Protein AF-A0A840RB93-F1 (afdb_monomer_lite)

Sequence (217 aa):
MQVFLIGTNHLPDTHNLMVRQLTGVLQQLQPARLLLEIRQADLAQADAYPGRYAPEMVQLAQDYAGIAHGFDWLGEGDATRVAAILAEQQSLSAQLGGADLPPAGQAFYASYNAQLAPFLAGNDLFAMNAPTALEMAGQWISFYDWCTGPFATLARFYRQRALRINQSVVERVAEVAAQPGRLVVVIGLSHVLRVRTALQQHLPGVASHLLLDLVTP

Secondary structure (DSSP, 8-state):
-EEEEE---S-HHHHHHHHHHHHHHHHHH--SEEEESS-TTTTTTGGGSTTTS-HHHHHHHHHTTTTEEE--TT-S--HHHHHHHHHHHHHHHHHHHSTTS-HHHHHHHHHHHHHHHHHHHTT-STTS-HHHHHHHHHHHHHHHHH--GGGHHHHHHHHHHHHHHHHHHHHHHHHHHTSSSEEEEE--TTTHHHHHHHHHHH-HHHHTT--------

Foldseek 3Di:
DEEEEAAEDPPQLVRLLLLVVVVVVCVVVVDQAYEYQDAQVCLVPVVVVPPPDHPSSNVVSVVPVVHYGYDHLVHPDDPVSVVVLVVVVVVLVCCLVDPNDDPVSVVLVVVLCVLCVVCSVVSAPLVDDPVSLLVSLVSLLVSLVVQDDVRVVVSVSVVVSLVSNLVRLLVVCVVPVVDPYQYEYHYDSNNVNVNLVSCCVRPVVNSVRHPPNSPDD

pLDDT: mean 74.65, std 12.3, range [26.03, 90.06]

Structure (mmCIF, N/CA/C/O backbone):
data_AF-A0A840RB93-F1
#
_entry.id   AF-A0A840RB93-F1
#
loop_
_atom_site.group_PDB
_atom_site.id
_atom_site.type_symbol
_atom_site.label_atom_id
_atom_site.label_alt_id
_atom_site.label_comp_id
_atom_site.label_asym_id
_atom_site.label_entity_id
_atom_site.label_seq_id
_atom_site.pdbx_PDB_ins_code
_atom_site.Cartn_x
_atom_site.Cartn_y
_atom_site.Cartn_z
_atom_site.occupancy
_atom_site.B_iso_or_equiv
_atom_site.auth_seq_id
_atom_site.auth_comp_id
_atom_site.auth_asym_id
_atom_site.auth_atom_id
_atom_site.pdbx_PDB_model_num
ATOM 1 N N . MET A 1 1 ? -10.122 4.771 21.356 1.00 56.03 1 MET A N 1
ATOM 2 C CA . MET A 1 1 ? -10.591 4.432 19.999 1.00 56.03 1 MET A CA 1
ATOM 3 C C . MET A 1 1 ? -9.406 4.536 19.056 1.00 56.03 1 MET A C 1
ATOM 5 O O . MET A 1 1 ? -8.722 5.553 19.094 1.00 56.03 1 MET A O 1
ATOM 9 N N . GLN A 1 2 ? -9.093 3.481 18.310 1.00 64.06 2 GLN A N 1
ATOM 10 C CA . GLN A 1 2 ? -8.009 3.492 17.326 1.00 64.06 2 GLN A CA 1
ATOM 11 C C . GLN A 1 2 ? -8.586 3.093 15.968 1.00 64.06 2 GLN A C 1
ATOM 13 O O . GLN A 1 2 ? -9.393 2.162 15.910 1.00 64.06 2 GLN A O 1
ATOM 18 N N . VAL A 1 3 ? -8.223 3.829 14.920 1.00 61.56 3 VAL A N 1
ATOM 19 C CA . VAL A 1 3 ? -8.655 3.581 13.542 1.00 61.56 3 VAL A CA 1
ATOM 20 C C . VAL A 1 3 ? -7.440 3.143 12.743 1.00 61.56 3 VAL A C 1
ATOM 22 O O . VAL A 1 3 ? -6.425 3.839 12.737 1.00 61.56 3 VAL A O 1
ATOM 25 N N . PHE A 1 4 ? -7.543 2.001 12.072 1.00 66.62 4 PHE A N 1
ATOM 26 C CA . PHE A 1 4 ? -6.480 1.486 11.211 1.00 66.62 4 PHE A CA 1
ATOM 27 C C . PHE A 1 4 ? -6.918 1.562 9.761 1.00 66.62 4 PHE A C 1
ATOM 29 O O . PHE A 1 4 ? -8.022 1.138 9.439 1.00 66.62 4 PHE A O 1
ATOM 36 N N . LEU A 1 5 ? -6.055 2.082 8.894 1.00 61.12 5 LEU A N 1
ATOM 37 C CA . LEU A 1 5 ? -6.206 1.989 7.448 1.00 61.12 5 LEU A CA 1
ATOM 38 C C . LEU A 1 5 ? -5.120 1.074 6.912 1.00 61.12 5 LEU A C 1
ATOM 40 O O . LEU A 1 5 ? -3.944 1.355 7.111 1.00 61.12 5 LEU A O 1
ATOM 44 N N . ILE A 1 6 ? -5.508 -0.001 6.238 1.00 64.94 6 ILE A N 1
ATOM 45 C CA . ILE A 1 6 ? -4.593 -0.974 5.650 1.00 64.94 6 ILE A CA 1
ATOM 46 C C . ILE A 1 6 ? -4.790 -0.949 4.136 1.00 64.94 6 ILE A C 1
ATOM 48 O O . ILE A 1 6 ? -5.792 -1.442 3.620 1.00 64.94 6 ILE A O 1
ATOM 52 N N . GLY A 1 7 ? -3.828 -0.343 3.443 1.00 61.38 7 GLY A N 1
ATOM 53 C CA . GLY A 1 7 ? -3.637 -0.460 2.001 1.00 61.38 7 GLY A CA 1
ATOM 54 C C . GLY A 1 7 ? -2.509 -1.444 1.718 1.00 61.38 7 GLY A C 1
ATOM 55 O O . GLY A 1 7 ? -1.461 -1.393 2.363 1.00 61.38 7 GLY A O 1
ATOM 56 N N . THR A 1 8 ? -2.680 -2.354 0.774 1.00 55.38 8 THR A N 1
ATOM 57 C CA . THR A 1 8 ? -1.693 -3.403 0.512 1.00 55.38 8 THR A CA 1
ATOM 58 C C . THR A 1 8 ? -1.228 -3.379 -0.939 1.00 55.38 8 THR A C 1
ATOM 60 O O . THR A 1 8 ? -1.907 -2.940 -1.859 1.00 55.38 8 THR A O 1
ATOM 63 N N . ASN A 1 9 ? 0.024 -3.784 -1.151 1.00 48.06 9 ASN A N 1
ATOM 64 C CA . ASN A 1 9 ? 0.635 -3.841 -2.475 1.00 48.06 9 ASN A CA 1
ATOM 65 C C . ASN A 1 9 ? 0.716 -5.303 -2.935 1.00 48.06 9 ASN A C 1
ATOM 67 O O . ASN A 1 9 ? 0.980 -6.191 -2.129 1.00 48.06 9 ASN A O 1
ATOM 71 N N . HIS A 1 10 ? 0.525 -5.557 -4.227 1.00 46.56 10 HIS A N 1
ATOM 72 C CA . HIS A 1 10 ? 0.445 -6.891 -4.847 1.00 46.56 10 HIS A CA 1
ATOM 73 C C . HIS A 1 10 ? 1.792 -7.645 -4.974 1.00 46.56 10 HIS A C 1
ATOM 75 O O . HIS A 1 10 ? 2.004 -8.347 -5.958 1.00 46.56 10 HIS A O 1
ATOM 81 N N . LEU A 1 11 ? 2.724 -7.515 -4.025 1.00 42.19 11 LEU A N 1
ATOM 82 C CA . LEU A 1 11 ? 3.934 -8.349 -4.002 1.00 42.19 11 LEU A CA 1
ATOM 83 C C . LEU A 1 11 ? 3.676 -9.584 -3.118 1.00 42.19 11 LEU A C 1
ATOM 85 O O . LEU A 1 11 ? 3.691 -9.421 -1.895 1.00 42.19 11 LEU A O 1
ATOM 89 N N . PRO A 1 12 ? 3.436 -10.785 -3.690 1.00 47.22 12 PRO A N 1
ATOM 90 C CA . PRO A 1 12 ? 2.838 -11.924 -2.980 1.00 47.22 12 PRO A CA 1
ATOM 91 C C . PRO A 1 12 ? 3.559 -12.298 -1.678 1.00 47.22 12 PRO A C 1
ATOM 93 O O . PRO A 1 12 ? 2.923 -12.454 -0.640 1.00 47.22 12 PRO A O 1
ATOM 96 N N . ASP A 1 13 ? 4.893 -12.337 -1.697 1.00 47.69 13 ASP A N 1
ATOM 97 C CA . ASP A 1 13 ? 5.672 -12.824 -0.552 1.00 47.69 13 ASP A CA 1
ATOM 98 C C . ASP A 1 13 ? 5.757 -11.801 0.591 1.00 47.69 13 ASP A C 1
ATOM 100 O O . ASP A 1 13 ? 5.635 -12.145 1.767 1.00 47.69 13 ASP A O 1
ATOM 104 N N . THR A 1 14 ? 5.896 -10.513 0.261 1.00 57.78 14 THR A N 1
ATOM 105 C CA . THR A 1 14 ? 5.902 -9.434 1.267 1.00 57.78 14 THR A CA 1
ATOM 106 C C . THR A 1 14 ? 4.509 -9.158 1.829 1.00 57.78 14 THR A C 1
ATOM 108 O O . THR A 1 14 ? 4.372 -8.740 2.976 1.00 57.78 14 THR A O 1
ATOM 111 N N . HIS A 1 15 ? 3.469 -9.415 1.032 1.00 61.59 15 HIS A N 1
ATOM 112 C CA . HIS A 1 15 ? 2.082 -9.162 1.394 1.00 61.59 15 HIS A CA 1
ATOM 113 C C . HIS A 1 15 ? 1.625 -10.105 2.503 1.00 61.59 15 HIS A C 1
ATOM 115 O O . HIS A 1 15 ? 1.119 -9.654 3.530 1.00 61.59 15 HIS A O 1
ATOM 121 N N . ASN A 1 16 ? 1.876 -11.402 2.335 1.00 64.31 16 ASN A N 1
ATOM 122 C CA . ASN A 1 16 ? 1.467 -12.418 3.300 1.00 64.31 16 ASN A CA 1
ATOM 123 C C . ASN A 1 16 ? 2.191 -12.228 4.635 1.00 64.31 16 ASN A C 1
ATOM 125 O O . ASN A 1 16 ? 1.600 -12.365 5.705 1.00 64.31 16 ASN A O 1
ATOM 129 N N . LEU A 1 17 ? 3.473 -11.855 4.578 1.00 65.19 17 LEU A N 1
ATOM 130 C CA . LEU A 1 17 ? 4.249 -11.555 5.772 1.00 65.19 17 LEU A CA 1
ATOM 131 C C . LEU A 1 17 ? 3.701 -10.326 6.510 1.00 65.19 17 LEU A C 1
ATOM 133 O O . LEU A 1 17 ? 3.418 -10.411 7.703 1.00 65.19 17 LEU A O 1
ATOM 137 N N . MET A 1 18 ? 3.471 -9.224 5.793 1.00 70.62 18 MET A N 1
ATOM 138 C CA . MET A 1 18 ? 2.937 -7.989 6.364 1.00 70.62 18 MET A CA 1
ATOM 139 C C . MET A 1 18 ? 1.560 -8.204 7.009 1.00 70.62 18 MET A C 1
ATOM 141 O O . MET A 1 18 ? 1.351 -7.784 8.144 1.00 70.62 18 MET A O 1
ATOM 145 N N . VAL A 1 19 ? 0.624 -8.882 6.334 1.00 69.88 19 VAL A N 1
ATOM 146 C CA . VAL A 1 19 ? -0.732 -9.093 6.875 1.00 69.88 19 VAL A CA 1
ATOM 147 C C . VAL A 1 19 ? -0.721 -9.998 8.115 1.00 69.88 19 VAL A C 1
ATOM 149 O O . VAL A 1 19 ? -1.426 -9.714 9.088 1.00 69.88 19 VAL A O 1
ATOM 152 N N . ARG A 1 20 ? 0.133 -11.031 8.154 1.00 71.94 20 ARG A N 1
ATOM 153 C CA . ARG A 1 20 ? 0.312 -11.857 9.364 1.00 71.94 20 ARG A CA 1
ATOM 154 C C . ARG A 1 20 ? 0.824 -11.044 10.549 1.00 71.94 20 ARG A C 1
ATOM 156 O O . ARG A 1 20 ? 0.272 -11.151 11.642 1.00 71.94 20 ARG A O 1
ATOM 163 N N . GLN A 1 21 ? 1.842 -10.210 10.341 1.00 75.69 21 GLN A N 1
ATOM 164 C CA . GLN A 1 21 ? 2.379 -9.370 11.413 1.00 75.69 21 GLN A CA 1
ATOM 165 C C . GLN A 1 21 ? 1.356 -8.322 11.879 1.00 75.69 21 GLN A C 1
ATOM 167 O O . GLN A 1 21 ? 1.193 -8.106 13.080 1.00 75.69 21 GLN A O 1
ATOM 172 N N . LEU A 1 22 ? 0.593 -7.735 10.951 1.00 76.31 22 LEU A N 1
ATOM 173 C CA . LEU A 1 22 ? -0.496 -6.811 11.276 1.00 76.31 22 LEU A CA 1
ATOM 174 C C . LEU A 1 22 ? -1.589 -7.457 12.117 1.00 76.31 22 LEU A C 1
ATOM 176 O O . LEU A 1 22 ? -2.109 -6.808 13.017 1.00 76.31 22 LEU A O 1
ATOM 180 N N . THR A 1 23 ? -1.915 -8.723 11.870 1.00 77.31 23 THR A N 1
ATOM 181 C CA . THR A 1 23 ? -2.931 -9.436 12.656 1.00 77.31 23 THR A CA 1
ATOM 182 C C . THR A 1 23 ? -2.564 -9.454 14.143 1.00 77.31 23 THR A C 1
ATOM 184 O O . THR A 1 23 ? -3.396 -9.113 14.982 1.00 77.31 23 THR A O 1
ATOM 187 N N . GLY A 1 24 ? -1.302 -9.745 14.482 1.00 77.56 24 GLY A N 1
ATOM 188 C CA . GLY A 1 24 ? -0.826 -9.707 15.872 1.00 77.56 24 GLY A CA 1
ATOM 189 C C . GLY A 1 24 ? -0.920 -8.311 16.500 1.00 77.56 24 GLY A C 1
ATOM 190 O O . GLY A 1 24 ? -1.354 -8.165 17.642 1.00 77.56 24 GLY A O 1
ATOM 191 N N . VAL A 1 25 ? -0.601 -7.267 15.733 1.00 76.75 25 VAL A N 1
ATOM 192 C CA . VAL A 1 25 ? -0.726 -5.869 16.177 1.00 76.75 25 VAL A CA 1
ATOM 193 C C . VAL A 1 25 ? -2.184 -5.491 16.425 1.00 76.75 25 VAL A C 1
ATOM 195 O O . VAL A 1 25 ? -2.509 -4.896 17.450 1.00 76.75 25 VAL A O 1
ATOM 198 N N . LEU A 1 26 ? -3.086 -5.847 15.513 1.00 80.75 26 LEU A N 1
ATOM 199 C CA . LEU A 1 26 ? -4.510 -5.538 15.634 1.00 80.75 26 LEU A CA 1
ATOM 200 C C . LEU A 1 26 ? -5.143 -6.274 16.822 1.00 80.75 26 LEU A C 1
ATOM 202 O O . LEU A 1 26 ? -6.003 -5.712 17.500 1.00 80.75 26 LEU A O 1
ATOM 206 N N . GLN A 1 27 ? -4.690 -7.493 17.126 1.00 82.88 27 GLN A N 1
ATOM 207 C CA . GLN A 1 27 ? -5.098 -8.224 18.329 1.00 82.88 27 GLN A CA 1
ATOM 208 C C . GLN A 1 27 ? -4.654 -7.519 19.615 1.00 82.88 27 GLN A C 1
ATOM 210 O O . GLN A 1 27 ? -5.415 -7.482 20.580 1.00 82.88 27 GLN A O 1
ATOM 215 N N . GLN A 1 28 ? -3.456 -6.933 19.643 1.00 81.06 28 GLN A N 1
ATOM 216 C CA . GLN A 1 28 ? -2.973 -6.179 20.804 1.00 81.06 28 GLN A CA 1
ATOM 217 C C . GLN A 1 28 ? -3.682 -4.829 20.953 1.00 81.06 28 GLN A C 1
ATOM 219 O O . GLN A 1 28 ? -4.004 -4.407 22.062 1.00 81.06 28 GLN A O 1
ATOM 224 N N . LEU A 1 29 ? -3.929 -4.147 19.834 1.00 78.50 29 LEU A N 1
ATOM 225 C CA . LEU A 1 29 ? -4.439 -2.778 19.819 1.00 78.50 29 LEU A CA 1
ATOM 226 C C . LEU A 1 29 ? -5.966 -2.679 19.867 1.00 78.50 29 LEU A C 1
ATOM 228 O O . LEU A 1 29 ? -6.473 -1.611 20.212 1.00 78.50 29 LEU A O 1
ATOM 232 N N . GLN A 1 30 ? -6.683 -3.771 19.566 1.00 83.06 30 GLN A N 1
ATOM 233 C CA . GLN A 1 30 ? -8.147 -3.879 19.644 1.00 83.06 30 GLN A CA 1
ATOM 234 C C . GLN A 1 30 ? -8.841 -2.657 19.014 1.00 83.06 30 GLN A C 1
ATOM 236 O O . GLN A 1 30 ? -9.480 -1.856 19.710 1.00 83.06 30 GLN A O 1
ATOM 241 N N . PRO A 1 31 ? -8.663 -2.441 17.697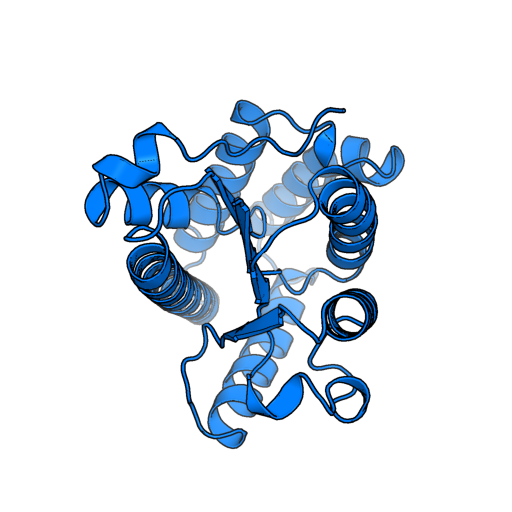 1.00 82.50 31 PRO A N 1
ATOM 242 C CA . PRO A 1 31 ? -9.199 -1.263 17.039 1.00 82.50 31 PRO A CA 1
ATOM 243 C C . PRO A 1 31 ? -10.724 -1.239 17.125 1.00 82.50 31 PRO A C 1
ATOM 245 O O . PRO A 1 31 ? -11.385 -2.269 17.103 1.00 82.50 31 PRO A O 1
ATOM 248 N N . ALA A 1 32 ? -11.291 -0.037 17.179 1.00 84.31 32 ALA A N 1
ATOM 249 C CA . ALA A 1 32 ? -12.745 0.131 17.123 1.00 84.31 32 ALA A CA 1
ATOM 250 C C . ALA A 1 32 ? -13.256 0.221 15.679 1.00 84.31 32 ALA A C 1
ATOM 252 O O . ALA A 1 32 ? -14.456 0.139 15.437 1.00 84.31 32 ALA A O 1
ATOM 253 N N . ARG A 1 33 ? -12.341 0.452 14.730 1.00 85.75 33 ARG A N 1
ATOM 254 C CA . ARG A 1 33 ? -12.628 0.553 13.304 1.00 85.75 33 ARG A CA 1
ATOM 255 C C . ARG A 1 33 ? -11.412 0.143 12.488 1.00 85.75 33 ARG A C 1
ATOM 257 O O . ARG A 1 33 ? -10.291 0.562 12.787 1.00 85.75 33 ARG A O 1
ATOM 264 N N . LEU A 1 34 ? -11.660 -0.619 11.431 1.00 87.06 34 LEU A N 1
ATOM 265 C CA . LEU A 1 34 ? -10.648 -1.093 10.499 1.00 87.06 34 LEU A CA 1
ATOM 266 C C . LEU A 1 34 ? -11.076 -0.742 9.071 1.00 87.06 34 LEU A C 1
ATOM 268 O O . LEU A 1 34 ? -12.186 -1.057 8.664 1.00 87.06 34 LEU A O 1
ATOM 272 N N . LEU A 1 35 ? -10.218 -0.065 8.315 1.00 85.44 35 LEU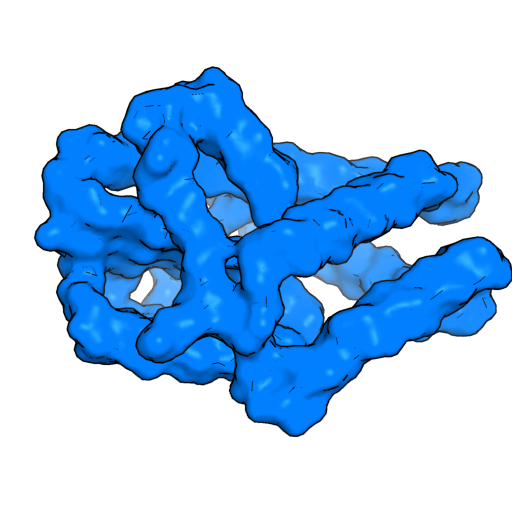 A N 1
ATOM 273 C CA . LEU A 1 35 ? -10.416 0.230 6.899 1.00 85.44 35 LEU A CA 1
ATOM 274 C C . LEU A 1 35 ? -9.479 -0.668 6.093 1.00 85.44 35 LEU A C 1
ATOM 276 O O . LEU A 1 35 ? -8.265 -0.613 6.289 1.00 85.44 35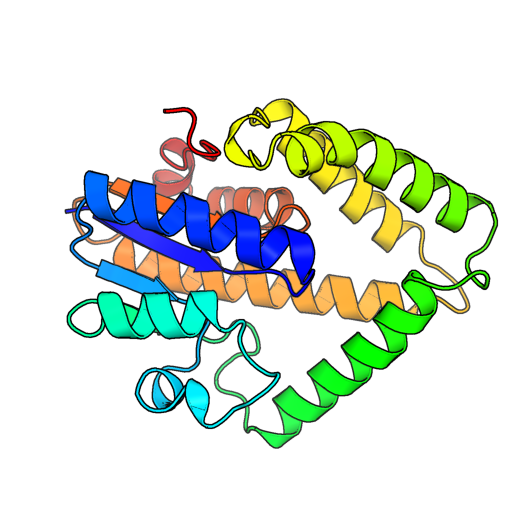 LEU A O 1
ATOM 280 N N . LEU A 1 36 ? -10.034 -1.479 5.199 1.00 84.38 36 LEU A N 1
ATOM 281 C CA . LEU A 1 36 ? -9.300 -2.448 4.388 1.00 84.38 36 LEU A CA 1
ATOM 282 C C . LEU A 1 36 ? -9.435 -2.123 2.907 1.00 84.38 36 LEU A C 1
ATOM 284 O O . LEU A 1 36 ? -10.512 -1.751 2.444 1.00 84.38 36 LEU A O 1
ATOM 288 N N . GLU A 1 37 ? -8.355 -2.337 2.160 1.00 80.88 37 GLU A N 1
ATOM 289 C CA . GLU A 1 37 ? -8.330 -2.274 0.698 1.00 80.88 37 GLU A CA 1
ATOM 290 C C . GLU A 1 37 ? -9.041 -3.478 0.054 1.00 80.88 37 GLU A C 1
ATOM 292 O O . GLU A 1 37 ? -8.461 -4.322 -0.627 1.00 80.88 37 GLU A O 1
ATOM 297 N N . ILE A 1 38 ? -10.336 -3.575 0.321 1.00 80.94 38 ILE A N 1
ATOM 298 C CA . ILE A 1 38 ? -11.281 -4.534 -0.240 1.00 80.94 38 ILE A CA 1
ATOM 299 C C . ILE A 1 38 ? -12.531 -3.724 -0.558 1.00 80.94 38 ILE A C 1
ATOM 301 O O . ILE A 1 38 ? -12.919 -2.863 0.228 1.00 80.94 38 ILE A O 1
ATOM 305 N N . ARG A 1 39 ? -13.200 -3.964 -1.691 1.00 80.69 39 ARG A N 1
ATOM 306 C CA . ARG A 1 39 ? -14.454 -3.245 -1.968 1.00 80.69 39 ARG A CA 1
ATOM 307 C C . ARG A 1 39 ? -15.462 -3.545 -0.865 1.00 80.69 39 ARG A C 1
ATOM 309 O O . ARG A 1 39 ? -15.575 -4.683 -0.419 1.00 80.69 39 ARG A O 1
ATOM 316 N N . GLN A 1 40 ? -16.267 -2.557 -0.482 1.00 84.56 40 GLN A N 1
ATOM 317 C CA . GLN A 1 40 ? -17.297 -2.765 0.541 1.00 84.56 40 GLN A CA 1
ATOM 318 C C . GLN A 1 40 ? -18.248 -3.921 0.180 1.00 84.56 40 GLN A C 1
ATOM 320 O O . GLN A 1 40 ? -18.606 -4.714 1.045 1.00 84.56 40 GLN A O 1
ATOM 325 N N . ALA A 1 41 ? -18.605 -4.049 -1.103 1.00 80.31 41 ALA A N 1
ATOM 326 C CA . ALA A 1 41 ? -19.427 -5.147 -1.617 1.00 80.31 41 ALA A CA 1
ATOM 327 C C . ALA A 1 41 ? -18.720 -6.514 -1.598 1.00 80.31 41 ALA A C 1
ATOM 329 O O . ALA A 1 41 ? -19.383 -7.544 -1.689 1.00 80.31 41 ALA A O 1
ATOM 330 N N . ASP A 1 42 ? -17.392 -6.532 -1.495 1.00 79.94 42 ASP A N 1
ATOM 331 C CA . ASP A 1 42 ? -16.599 -7.755 -1.512 1.00 79.94 42 ASP A CA 1
ATOM 332 C C . ASP A 1 42 ? -16.251 -8.242 -0.110 1.00 79.94 42 ASP A C 1
ATOM 334 O O . ASP A 1 42 ? -15.968 -9.419 0.029 1.00 79.94 42 ASP A O 1
ATOM 338 N N . LEU A 1 43 ? -16.327 -7.414 0.937 1.00 80.69 43 LEU A N 1
ATOM 339 C CA . LEU A 1 43 ? -15.957 -7.828 2.300 1.00 80.69 43 LEU A CA 1
ATOM 340 C C . LEU A 1 43 ? -16.632 -9.134 2.756 1.00 80.69 43 LEU A C 1
ATOM 342 O O . LEU A 1 43 ? -15.984 -9.974 3.370 1.00 80.69 43 LEU A O 1
ATOM 346 N N . ALA A 1 44 ? -17.911 -9.329 2.423 1.00 79.19 44 ALA A N 1
ATOM 347 C CA . ALA A 1 44 ? -18.669 -10.528 2.796 1.00 79.19 44 ALA A CA 1
ATOM 348 C C . ALA A 1 44 ? -18.469 -11.727 1.847 1.00 79.19 44 ALA A C 1
ATOM 350 O O . ALA A 1 44 ? -18.946 -12.821 2.131 1.00 79.19 44 ALA A O 1
ATOM 351 N N . GLN A 1 45 ? -17.809 -11.525 0.706 1.00 75.44 45 GLN A N 1
ATOM 352 C CA . GLN A 1 45 ? -17.664 -12.515 -0.367 1.00 75.44 45 GLN A CA 1
ATOM 353 C C . GLN A 1 45 ? -16.251 -12.510 -0.966 1.00 75.44 45 GLN A C 1
ATOM 355 O O . GLN A 1 45 ? -16.066 -12.870 -2.126 1.00 75.44 45 GLN A O 1
ATOM 360 N N . ALA A 1 46 ? -15.243 -12.068 -0.213 1.00 68.12 46 ALA A N 1
ATOM 361 C CA . ALA A 1 46 ? -13.920 -11.810 -0.773 1.00 68.12 46 ALA A CA 1
ATOM 362 C C . ALA A 1 46 ? -13.239 -13.105 -1.259 1.00 68.12 46 ALA A C 1
ATOM 364 O O . ALA A 1 46 ? -12.511 -13.068 -2.250 1.00 68.12 46 ALA A O 1
ATOM 365 N N . ASP A 1 47 ? -13.587 -14.253 -0.665 1.00 66.62 47 ASP A N 1
ATOM 366 C CA . ASP A 1 47 ? -13.183 -15.591 -1.124 1.00 66.62 47 ASP A CA 1
ATOM 367 C C . ASP A 1 47 ? -13.691 -15.922 -2.538 1.00 66.62 47 ASP A C 1
ATOM 369 O O . ASP A 1 47 ? -13.065 -16.688 -3.270 1.00 66.62 47 ASP A O 1
ATOM 373 N N . ALA A 1 48 ? -14.815 -15.325 -2.955 1.00 64.12 48 ALA A N 1
ATOM 374 C CA . ALA A 1 48 ? -15.413 -15.535 -4.273 1.00 64.12 48 ALA A CA 1
ATOM 375 C C . ALA A 1 48 ? -14.702 -14.761 -5.396 1.00 64.12 48 ALA A C 1
ATOM 377 O O . ALA A 1 48 ? -15.049 -14.926 -6.567 1.00 64.12 48 ALA A O 1
ATOM 378 N N . TYR A 1 49 ? -13.688 -13.952 -5.067 1.00 59.50 49 TYR A N 1
ATOM 379 C CA . TYR A 1 49 ? -12.850 -13.235 -6.030 1.00 59.50 49 TYR A CA 1
ATOM 380 C C . TYR A 1 49 ? -11.403 -13.758 -6.014 1.00 59.50 49 TYR A C 1
ATOM 382 O O . TYR A 1 49 ? -10.476 -13.005 -5.683 1.00 59.50 49 TYR A O 1
ATOM 390 N N . PRO A 1 50 ? -11.178 -15.037 -6.379 1.00 52.69 50 PRO A N 1
ATOM 391 C CA . PRO A 1 50 ? -9.850 -15.633 -6.360 1.00 52.69 50 PRO A CA 1
ATOM 392 C C . PRO A 1 50 ? -8.879 -14.825 -7.230 1.00 52.69 50 PRO A C 1
ATOM 394 O O . PRO A 1 50 ? -9.156 -14.513 -8.387 1.00 52.69 50 PRO A O 1
ATOM 397 N N . GLY A 1 51 ? -7.737 -14.461 -6.642 1.00 58.94 51 GLY A N 1
ATOM 398 C CA . GLY A 1 51 ? -6.671 -13.695 -7.294 1.00 58.94 51 GLY A CA 1
ATOM 399 C C . GLY A 1 51 ? -6.802 -12.170 -7.208 1.00 58.94 51 GLY A C 1
ATOM 400 O O . GLY A 1 51 ? -5.859 -11.477 -7.585 1.00 58.94 51 GLY A O 1
ATOM 401 N N . ARG A 1 52 ? -7.919 -11.629 -6.693 1.00 67.88 52 ARG A N 1
ATOM 402 C CA . ARG A 1 52 ? -8.090 -10.173 -6.527 1.00 67.88 52 ARG A CA 1
ATOM 403 C C . ARG A 1 52 ? -7.543 -9.654 -5.198 1.00 67.88 52 ARG A C 1
ATOM 405 O O . ARG A 1 52 ? -6.939 -8.587 -5.169 1.00 67.88 52 ARG A O 1
ATOM 412 N N . TYR A 1 53 ? -7.742 -10.411 -4.125 1.00 74.69 53 TYR A N 1
ATOM 413 C CA . TYR A 1 53 ? -7.281 -10.085 -2.776 1.00 74.69 53 TYR A CA 1
ATOM 414 C C . TYR A 1 53 ? -6.371 -11.199 -2.261 1.00 74.69 53 TYR A C 1
ATOM 416 O O . TYR A 1 53 ? -6.558 -12.364 -2.616 1.00 74.69 53 TYR A O 1
ATOM 424 N N . ALA A 1 54 ? -5.378 -10.854 -1.440 1.00 73.75 54 ALA A N 1
ATOM 425 C CA . ALA A 1 54 ? -4.581 -11.875 -0.771 1.00 73.75 54 ALA A CA 1
ATOM 426 C C . ALA A 1 54 ? -5.451 -12.622 0.257 1.00 73.75 54 ALA A C 1
ATOM 428 O O . ALA A 1 54 ? -6.219 -11.957 0.964 1.00 73.75 54 ALA A O 1
ATOM 429 N N . PRO A 1 55 ? -5.326 -13.957 0.382 1.00 76.25 55 PRO A N 1
ATOM 430 C CA . PRO A 1 55 ? -6.101 -14.748 1.340 1.00 76.25 55 PRO A CA 1
ATOM 431 C C . PRO A 1 55 ? -6.033 -14.202 2.769 1.00 76.25 55 PRO A C 1
ATOM 433 O O . PRO A 1 55 ? -7.040 -14.142 3.465 1.00 76.25 55 PRO A O 1
ATOM 436 N N . GLU A 1 56 ? -4.869 -13.717 3.194 1.00 77.50 56 GLU A N 1
ATOM 437 C CA . GLU A 1 56 ? -4.669 -13.154 4.525 1.00 77.50 56 GLU A CA 1
ATOM 438 C C . GLU A 1 56 ? -5.462 -11.856 4.742 1.00 77.50 56 GLU A C 1
ATOM 440 O O . GLU A 1 56 ? -5.943 -11.617 5.847 1.00 77.50 56 GLU A O 1
ATOM 445 N N . MET A 1 57 ? -5.645 -11.017 3.713 1.00 78.81 57 MET A N 1
ATOM 446 C CA . MET A 1 57 ? -6.524 -9.846 3.834 1.00 78.81 57 MET A CA 1
ATOM 447 C C . MET A 1 57 ? -7.991 -10.243 3.925 1.00 78.81 57 MET A C 1
ATOM 449 O O . MET A 1 57 ? -8.757 -9.585 4.626 1.00 78.81 57 MET A O 1
ATOM 453 N N . VAL A 1 58 ? -8.384 -11.294 3.202 1.00 80.12 58 VAL A N 1
ATOM 454 C CA . VAL A 1 58 ? -9.745 -11.827 3.282 1.00 80.12 58 VAL A CA 1
ATOM 455 C C . VAL A 1 58 ? -10.012 -12.363 4.683 1.00 80.12 58 VAL A C 1
ATOM 457 O O . VAL A 1 58 ? -11.010 -11.984 5.293 1.00 80.12 58 VAL A O 1
ATOM 460 N N . GLN A 1 59 ? -9.078 -13.139 5.234 1.00 82.19 59 GLN A N 1
ATOM 461 C CA . GLN A 1 59 ? -9.153 -13.607 6.615 1.00 82.19 59 GLN A CA 1
ATOM 462 C C . GLN A 1 59 ? -9.248 -12.431 7.593 1.00 82.19 59 GLN A C 1
ATOM 464 O O . GLN A 1 59 ? -10.109 -12.422 8.467 1.00 82.19 59 GLN A O 1
ATOM 469 N N . LEU A 1 60 ? -8.434 -11.388 7.404 1.00 83.94 60 LEU A N 1
ATOM 470 C CA . LEU A 1 60 ? -8.480 -10.204 8.255 1.00 83.94 60 LEU A CA 1
ATOM 471 C C . LEU A 1 60 ? -9.837 -9.482 8.185 1.00 83.94 60 LEU A C 1
ATOM 473 O O . LEU A 1 60 ? -10.355 -9.028 9.202 1.00 83.94 60 LEU A O 1
ATOM 477 N N . ALA A 1 61 ? -10.442 -9.384 7.002 1.00 85.38 61 ALA A N 1
ATOM 478 C CA . ALA A 1 61 ? -11.784 -8.829 6.851 1.00 85.38 61 ALA A CA 1
ATOM 479 C C . ALA A 1 61 ? -12.846 -9.644 7.600 1.00 85.38 61 ALA A C 1
ATOM 481 O O . ALA A 1 61 ? -13.751 -9.057 8.192 1.00 85.38 61 ALA A O 1
ATOM 482 N N . GLN A 1 62 ? -12.725 -10.972 7.595 1.00 86.12 62 GLN A N 1
ATOM 483 C CA . GLN A 1 62 ? -13.635 -11.881 8.294 1.00 86.12 62 GLN A CA 1
ATOM 484 C C . GLN A 1 62 ? -13.469 -11.787 9.815 1.00 86.12 62 GLN A C 1
ATOM 486 O O . GLN A 1 62 ? -14.458 -11.601 10.526 1.00 86.12 62 GLN A O 1
ATOM 491 N N . ASP A 1 63 ? -12.228 -11.827 10.305 1.00 87.44 63 ASP A N 1
ATOM 492 C CA . ASP A 1 63 ? -11.896 -11.735 11.733 1.00 87.44 63 ASP A CA 1
ATOM 493 C C . ASP A 1 63 ? -12.407 -10.427 12.357 1.00 87.44 63 ASP A C 1
ATOM 495 O O . ASP A 1 63 ? -12.787 -10.383 13.529 1.00 87.44 63 ASP A O 1
ATOM 499 N N . TYR A 1 64 ? -12.462 -9.363 11.553 1.00 89.06 64 TYR A N 1
ATOM 500 C CA . TYR A 1 64 ? -12.904 -8.033 11.958 1.00 89.06 64 TYR A CA 1
ATOM 501 C C . TYR A 1 64 ? -14.237 -7.609 11.324 1.00 89.06 64 TYR A C 1
ATOM 503 O O . TYR A 1 64 ? -14.536 -6.416 11.302 1.00 89.06 64 TYR A O 1
ATOM 511 N N . ALA A 1 65 ? -15.080 -8.537 10.855 1.00 88.75 65 ALA A N 1
ATOM 512 C CA . ALA A 1 65 ? -16.300 -8.224 10.093 1.00 88.75 65 ALA A CA 1
ATOM 513 C C . ALA A 1 65 ? -17.267 -7.239 10.788 1.00 88.75 65 ALA A C 1
ATOM 515 O O . ALA A 1 65 ? -18.001 -6.515 10.120 1.00 88.75 65 ALA A O 1
ATOM 516 N N . GLY A 1 66 ? -17.256 -7.171 12.125 1.00 88.00 66 GLY A N 1
ATOM 517 C CA . GLY A 1 66 ? -18.068 -6.220 12.897 1.00 88.00 66 GLY A CA 1
ATOM 518 C C . GLY A 1 66 ? -17.568 -4.769 12.884 1.00 88.00 66 GLY A C 1
ATOM 519 O O . GLY A 1 66 ? -18.322 -3.869 13.244 1.00 88.00 66 GLY A O 1
ATOM 520 N N . ILE A 1 67 ? -16.313 -4.533 12.490 1.00 89.75 67 ILE A N 1
ATOM 521 C CA . ILE A 1 67 ? -15.669 -3.207 12.493 1.00 89.75 67 ILE A CA 1
ATOM 522 C C . ILE A 1 67 ? -14.918 -2.880 11.191 1.00 89.75 67 ILE A C 1
ATOM 524 O O . ILE A 1 67 ? -14.369 -1.780 11.058 1.00 89.75 67 ILE A O 1
ATOM 528 N N . ALA A 1 68 ? -14.833 -3.839 10.267 1.00 88.81 68 ALA A N 1
ATOM 529 C CA . ALA A 1 68 ? -14.145 -3.716 8.994 1.00 88.81 68 ALA A CA 1
ATOM 530 C C . ALA A 1 68 ? -15.017 -2.981 7.971 1.00 88.81 68 ALA A C 1
ATOM 532 O O . ALA A 1 68 ? -16.177 -3.320 7.738 1.00 88.81 68 ALA A O 1
ATOM 533 N N . HIS A 1 69 ? -14.427 -1.988 7.319 1.00 87.88 69 HIS A N 1
ATOM 534 C CA . HIS A 1 69 ? -15.014 -1.256 6.209 1.00 87.88 69 HIS A CA 1
ATOM 535 C C . HIS A 1 69 ? -14.085 -1.323 5.010 1.00 87.88 69 HIS A C 1
ATOM 537 O O . HIS A 1 69 ? -12.868 -1.188 5.134 1.00 87.88 69 HIS A O 1
ATOM 543 N N . GLY A 1 70 ? -14.680 -1.522 3.847 1.00 84.81 70 GLY A N 1
ATOM 544 C CA . GLY A 1 70 ? -13.960 -1.672 2.604 1.00 84.81 70 GLY A CA 1
ATOM 545 C C . GLY A 1 70 ? -13.773 -0.330 1.916 1.00 84.81 70 GLY A C 1
ATOM 546 O O . GLY A 1 70 ? -14.682 0.500 1.911 1.00 84.81 70 GLY A O 1
ATOM 547 N N . PHE A 1 71 ? -12.620 -0.128 1.294 1.00 79.56 71 PHE A N 1
ATOM 548 C CA . PHE A 1 71 ? -12.408 0.935 0.322 1.00 79.56 71 PHE A CA 1
ATOM 549 C C . PHE A 1 71 ? -11.622 0.410 -0.882 1.00 79.56 71 PHE A C 1
ATOM 551 O O . PHE A 1 71 ? -10.895 -0.577 -0.799 1.00 79.56 71 PHE A O 1
ATOM 558 N N . ASP A 1 72 ? -11.773 1.088 -2.017 1.00 77.12 72 ASP A N 1
ATOM 559 C CA . ASP A 1 72 ? -11.064 0.768 -3.253 1.00 77.12 72 ASP A CA 1
ATOM 560 C C . ASP A 1 72 ? -10.294 2.003 -3.721 1.00 77.12 72 ASP A C 1
ATOM 562 O O . ASP A 1 72 ? -10.890 3.043 -4.009 1.00 77.12 72 ASP A O 1
ATOM 566 N N . TRP A 1 73 ? -8.964 1.908 -3.806 1.00 71.81 73 TRP A N 1
ATOM 567 C CA . TRP A 1 73 ? -8.147 3.014 -4.317 1.00 71.81 73 TRP A CA 1
ATOM 568 C C . TRP A 1 73 ? -8.277 3.198 -5.828 1.00 71.81 73 TRP A C 1
ATOM 570 O O . TRP A 1 73 ? -7.863 4.227 -6.362 1.00 71.81 73 TRP A O 1
ATOM 580 N N . LEU A 1 74 ? -8.844 2.227 -6.546 1.00 64.00 74 LEU A N 1
ATOM 581 C CA . LEU A 1 74 ? -9.224 2.395 -7.946 1.00 64.00 74 LEU A CA 1
ATOM 582 C C . LEU A 1 74 ? -10.487 3.258 -8.098 1.00 64.00 74 LEU A C 1
ATOM 584 O O . LEU A 1 74 ? -10.810 3.646 -9.227 1.00 64.00 74 LEU A O 1
ATOM 588 N N . GLY A 1 75 ? -11.129 3.611 -6.977 1.00 60.22 75 GLY A N 1
ATOM 589 C CA . GLY A 1 75 ? -12.431 4.262 -6.874 1.00 60.22 75 GLY A CA 1
ATOM 590 C C . GLY A 1 75 ? -13.574 3.245 -6.895 1.00 60.22 75 GLY A C 1
ATOM 591 O O . GLY A 1 75 ? -13.352 2.058 -7.119 1.00 60.22 75 GLY A O 1
ATOM 592 N N . GLU A 1 76 ? -14.818 3.709 -6.747 1.00 60.75 76 GLU A N 1
ATOM 593 C CA . GLU A 1 76 ? -16.032 2.899 -6.978 1.00 60.75 76 GLU A CA 1
ATOM 594 C C . GLU A 1 76 ? -16.253 2.607 -8.480 1.00 60.75 76 GLU A C 1
ATOM 596 O O . GLU A 1 76 ? -17.336 2.785 -9.036 1.00 60.75 76 GLU A O 1
ATOM 601 N N . GLY A 1 77 ? -15.191 2.229 -9.192 1.00 57.59 77 GLY A N 1
ATOM 602 C CA . GLY A 1 77 ? -15.258 1.866 -10.599 1.00 57.59 77 GLY A CA 1
ATOM 603 C C . GLY A 1 77 ? -15.991 0.543 -10.798 1.00 57.59 77 GLY A C 1
ATOM 604 O O . GLY A 1 77 ? -15.906 -0.368 -9.972 1.00 57.59 77 GLY A O 1
ATOM 605 N N . ASP A 1 78 ? -16.678 0.408 -11.933 1.00 60.50 78 ASP A N 1
ATOM 606 C CA . ASP A 1 78 ? -17.250 -0.876 -12.334 1.00 60.50 78 ASP A CA 1
ATOM 607 C C . ASP A 1 78 ? -16.141 -1.947 -12.471 1.00 60.50 78 ASP A C 1
ATOM 609 O O . ASP A 1 78 ? -14.982 -1.645 -12.789 1.00 60.50 78 ASP A O 1
ATOM 613 N N . ALA A 1 79 ? -16.492 -3.209 -12.209 1.00 65.25 79 ALA A N 1
ATOM 614 C CA . ALA A 1 79 ? -15.570 -4.345 -12.197 1.00 65.25 79 ALA A CA 1
ATOM 615 C C . ALA A 1 79 ? -14.728 -4.483 -13.483 1.00 65.25 79 ALA A C 1
ATOM 617 O O . ALA A 1 79 ? -13.567 -4.885 -13.411 1.00 65.25 79 ALA A O 1
ATOM 618 N N . THR A 1 80 ? -15.271 -4.092 -14.635 1.00 66.75 80 THR A N 1
ATOM 619 C CA . THR A 1 80 ? -14.616 -4.085 -15.952 1.00 66.75 80 THR A CA 1
ATOM 620 C C . THR A 1 80 ? -13.408 -3.155 -15.973 1.00 66.75 80 THR A C 1
ATOM 622 O O . THR A 1 80 ? -12.334 -3.521 -16.455 1.00 66.75 80 THR A O 1
ATOM 625 N N . ARG A 1 81 ? -13.544 -1.956 -15.399 1.00 68.75 81 ARG A N 1
ATOM 626 C CA . ARG A 1 81 ? -12.450 -0.982 -15.313 1.00 68.75 81 ARG A CA 1
ATOM 627 C C . ARG A 1 81 ? -11.335 -1.475 -14.397 1.00 68.75 81 ARG A C 1
ATOM 629 O O . ARG A 1 81 ? -10.162 -1.293 -14.717 1.00 68.75 81 ARG A O 1
ATOM 636 N N . VAL A 1 82 ? -11.692 -2.100 -13.276 1.00 65.56 82 VAL A N 1
ATOM 637 C CA . VAL A 1 82 ? -10.708 -2.687 -12.357 1.00 65.56 82 VAL A CA 1
ATOM 638 C C . VAL A 1 82 ? -9.968 -3.844 -13.028 1.00 65.56 82 VAL A C 1
ATOM 640 O O . VAL A 1 82 ? -8.743 -3.882 -12.977 1.00 65.56 82 VAL A O 1
ATOM 643 N N . ALA A 1 83 ? -10.678 -4.728 -13.733 1.00 68.00 83 ALA A N 1
ATOM 644 C CA . ALA A 1 83 ? -10.067 -5.832 -14.471 1.00 68.00 83 ALA A CA 1
ATOM 645 C C . ALA A 1 83 ? -9.068 -5.345 -15.535 1.00 68.00 83 ALA A C 1
ATOM 647 O O . ALA A 1 83 ? -7.973 -5.893 -15.636 1.00 68.00 83 ALA A O 1
ATOM 648 N N . ALA A 1 84 ? -9.397 -4.282 -16.276 1.00 71.81 84 ALA A N 1
ATOM 649 C CA . ALA A 1 84 ? -8.484 -3.689 -17.255 1.00 71.81 84 ALA A CA 1
ATOM 650 C C . ALA A 1 84 ? -7.200 -3.144 -16.604 1.00 71.81 84 ALA A C 1
ATOM 652 O O . ALA A 1 84 ? -6.104 -3.385 -17.105 1.00 71.81 84 ALA A O 1
ATOM 653 N N . ILE A 1 85 ? -7.327 -2.460 -15.462 1.00 67.25 85 ILE A N 1
ATOM 654 C CA . ILE A 1 85 ? -6.185 -1.918 -14.711 1.00 67.25 85 ILE A CA 1
ATOM 655 C C . ILE A 1 85 ? -5.305 -3.041 -14.151 1.00 67.25 85 ILE A C 1
ATOM 657 O O . ILE A 1 85 ? -4.081 -2.945 -14.216 1.00 67.25 85 ILE A O 1
ATOM 661 N N . LEU A 1 86 ? -5.910 -4.111 -13.630 1.00 70.56 86 LEU A N 1
ATOM 662 C CA . LEU A 1 86 ? -5.178 -5.274 -13.126 1.00 70.56 86 LEU A CA 1
ATOM 663 C C . LEU A 1 86 ? -4.459 -6.027 -14.255 1.00 70.56 86 LEU A C 1
ATOM 665 O O . LEU A 1 86 ? -3.302 -6.406 -14.087 1.00 70.56 86 LEU A O 1
ATOM 669 N N . ALA A 1 87 ? -5.095 -6.190 -15.418 1.00 72.88 87 ALA A N 1
ATOM 670 C CA . ALA A 1 87 ? -4.471 -6.801 -16.591 1.00 72.88 87 ALA A CA 1
ATOM 671 C C . ALA A 1 87 ? -3.285 -5.967 -17.109 1.00 72.88 87 ALA A C 1
ATOM 673 O O . ALA A 1 87 ? -2.214 -6.510 -17.389 1.00 72.88 87 ALA A O 1
ATOM 674 N N . GLU A 1 88 ? -3.446 -4.640 -17.175 1.00 71.69 88 GLU A N 1
ATOM 675 C CA . GLU A 1 88 ? -2.363 -3.715 -17.520 1.00 71.69 88 GLU A CA 1
ATOM 676 C C . GLU A 1 88 ? -1.218 -3.816 -16.501 1.00 71.69 88 GLU A C 1
ATOM 678 O O . GLU A 1 88 ? -0.064 -3.992 -16.890 1.00 71.69 88 GLU A O 1
ATOM 683 N N . GLN A 1 89 ? -1.521 -3.817 -15.199 1.00 69.75 89 GLN A N 1
ATOM 684 C CA . GLN A 1 89 ? -0.526 -3.997 -14.140 1.00 69.75 89 GLN A CA 1
ATOM 685 C C . GLN A 1 89 ? 0.229 -5.320 -14.265 1.00 69.75 89 GLN A C 1
ATOM 687 O O . GLN A 1 89 ? 1.443 -5.337 -14.069 1.00 69.75 89 GLN A O 1
ATOM 692 N N . GLN A 1 90 ? -0.460 -6.424 -14.557 1.00 72.50 90 GLN A N 1
ATOM 693 C CA . GLN A 1 90 ? 0.158 -7.741 -14.688 1.00 72.50 90 GLN A CA 1
ATOM 694 C C . GLN A 1 90 ? 1.106 -7.784 -15.890 1.00 72.50 90 GLN A C 1
ATOM 696 O O . GLN A 1 90 ? 2.248 -8.222 -15.756 1.00 72.50 90 GLN A O 1
ATOM 701 N N . SER A 1 91 ? 0.675 -7.247 -17.035 1.00 73.62 91 SER A N 1
ATOM 702 C CA . SER A 1 91 ? 1.524 -7.114 -18.224 1.00 73.62 91 SER A CA 1
ATOM 703 C C . SER A 1 91 ? 2.757 -6.248 -17.951 1.00 73.62 91 SER A C 1
ATOM 705 O O . SER A 1 91 ? 3.861 -6.574 -18.381 1.00 73.62 91 SER A O 1
ATOM 707 N N . LEU A 1 92 ? 2.580 -5.139 -17.238 1.00 69.25 92 LEU A N 1
ATOM 708 C CA . LEU A 1 92 ? 3.646 -4.201 -16.897 1.00 69.25 92 LEU A CA 1
ATOM 709 C C . LEU A 1 92 ? 4.601 -4.761 -15.830 1.00 69.25 92 LEU A C 1
ATOM 711 O O . LEU A 1 92 ? 5.809 -4.562 -15.909 1.00 69.25 92 LEU A O 1
ATOM 715 N N . SER A 1 93 ? 4.079 -5.509 -14.859 1.00 66.88 93 SER A N 1
ATOM 716 C CA . SER A 1 93 ? 4.870 -6.189 -13.828 1.00 66.88 93 SER A CA 1
ATOM 717 C C . SER A 1 93 ? 5.711 -7.319 -14.424 1.00 66.88 93 SER A C 1
ATOM 719 O O . SER A 1 93 ? 6.839 -7.527 -13.991 1.00 66.88 93 SER A O 1
ATOM 721 N N . ALA A 1 94 ? 5.223 -8.003 -15.465 1.00 69.94 94 ALA A N 1
ATOM 722 C CA . ALA A 1 94 ? 6.023 -8.970 -16.218 1.00 69.94 94 ALA A CA 1
ATOM 723 C C . ALA A 1 94 ? 7.211 -8.305 -16.941 1.00 69.94 94 ALA A C 1
ATOM 725 O O . ALA A 1 94 ? 8.317 -8.838 -16.918 1.00 69.94 94 ALA A O 1
ATOM 726 N N . GLN A 1 95 ? 7.017 -7.107 -17.508 1.00 66.88 95 GLN A N 1
ATOM 727 C CA . GLN A 1 95 ? 8.111 -6.310 -18.091 1.00 66.88 95 GLN A CA 1
ATOM 728 C C . GLN A 1 95 ? 9.118 -5.839 -17.031 1.00 66.88 95 GLN A C 1
ATOM 730 O O . GLN A 1 95 ? 10.296 -5.664 -17.328 1.00 66.88 95 GLN A O 1
ATOM 735 N N . LEU A 1 96 ? 8.657 -5.641 -15.794 1.00 63.38 96 LEU A N 1
ATOM 736 C CA . LEU A 1 96 ? 9.484 -5.255 -14.655 1.00 63.38 96 LEU A CA 1
ATOM 737 C C . LEU A 1 96 ? 10.268 -6.414 -14.029 1.00 63.38 96 LEU A C 1
ATOM 739 O O . LEU A 1 96 ? 11.388 -6.210 -13.576 1.00 63.38 96 LEU A O 1
ATOM 743 N N . GLY A 1 97 ? 9.686 -7.611 -13.980 1.00 61.81 97 GLY A N 1
ATOM 744 C CA . GLY A 1 97 ? 10.330 -8.811 -13.437 1.00 61.81 97 GLY A CA 1
ATOM 745 C C . GLY A 1 97 ? 11.270 -9.518 -14.419 1.00 61.81 97 GLY A C 1
ATOM 746 O O . GLY A 1 97 ? 11.885 -10.517 -14.052 1.00 61.81 97 GLY A O 1
ATOM 747 N N . GLY A 1 98 ? 11.353 -9.044 -15.667 1.00 57.09 98 GLY A N 1
ATOM 748 C CA . GLY A 1 98 ? 12.043 -9.713 -16.767 1.00 57.09 98 GLY A CA 1
ATOM 749 C C . GLY A 1 98 ? 13.475 -9.234 -17.026 1.00 57.09 98 GLY A C 1
ATOM 750 O O . GLY A 1 98 ? 13.853 -8.098 -16.742 1.00 57.09 98 GLY A O 1
ATOM 751 N N . ALA A 1 99 ? 14.251 -10.106 -17.676 1.00 58.50 99 ALA A N 1
ATOM 752 C CA . ALA A 1 99 ? 15.585 -9.841 -18.229 1.00 58.50 99 ALA A CA 1
ATOM 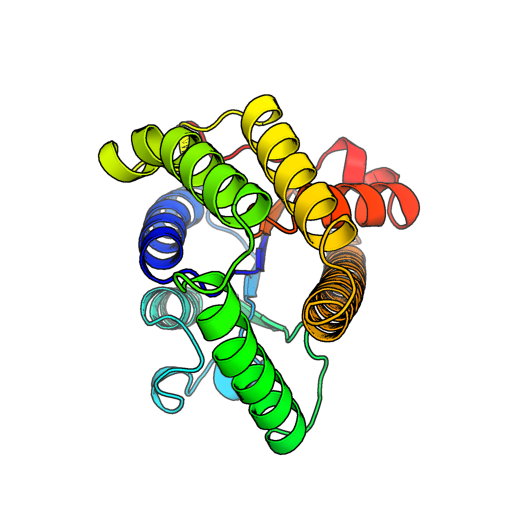753 C C . ALA A 1 99 ? 15.620 -8.723 -19.300 1.00 58.50 99 ALA A C 1
ATOM 755 O O . ALA A 1 99 ? 16.696 -8.348 -19.762 1.00 58.50 99 ALA A O 1
ATOM 756 N N . ASP A 1 100 ? 14.457 -8.183 -19.674 1.00 69.31 100 ASP A N 1
ATOM 757 C CA . ASP A 1 100 ? 14.280 -7.181 -20.728 1.00 69.31 100 ASP A CA 1
ATOM 758 C C . ASP A 1 100 ? 14.425 -5.732 -20.233 1.00 69.31 100 ASP A C 1
ATOM 760 O O . ASP A 1 100 ? 14.423 -4.791 -21.032 1.00 69.31 100 ASP A O 1
ATOM 764 N N . LEU A 1 101 ? 14.573 -5.516 -18.919 1.00 73.44 101 LEU A N 1
ATOM 765 C CA . LEU A 1 101 ? 14.962 -4.202 -18.414 1.00 73.44 101 LEU A CA 1
ATOM 766 C C . LEU A 1 101 ? 16.380 -3.847 -18.893 1.00 73.44 101 LEU A C 1
ATOM 768 O O . LEU A 1 101 ? 17.263 -4.707 -18.880 1.00 73.44 101 LEU A O 1
ATOM 772 N N . PRO A 1 102 ? 16.655 -2.573 -19.229 1.00 78.44 102 PRO A N 1
ATOM 773 C CA . PRO A 1 102 ? 18.017 -2.103 -19.439 1.00 78.44 102 PRO A CA 1
ATOM 774 C C . PRO A 1 102 ? 18.900 -2.405 -18.217 1.00 78.44 102 PRO A C 1
ATOM 776 O O . PRO A 1 102 ? 18.379 -2.445 -17.097 1.00 78.44 102 PRO A O 1
ATOM 779 N N . PRO A 1 103 ? 20.233 -2.515 -18.376 1.00 85.75 103 PRO A N 1
ATOM 780 C CA . PRO A 1 103 ? 21.145 -2.843 -17.275 1.00 85.75 103 PRO A CA 1
ATOM 781 C C . PRO A 1 103 ? 20.960 -1.979 -16.019 1.00 85.75 103 PRO A C 1
ATOM 783 O O . PRO A 1 103 ? 21.052 -2.481 -14.904 1.00 85.75 103 PRO A O 1
ATOM 786 N N . ALA A 1 104 ? 20.628 -0.694 -16.183 1.00 82.56 104 ALA A N 1
ATOM 787 C CA . ALA A 1 104 ? 20.331 0.202 -15.065 1.00 82.56 104 ALA A CA 1
ATOM 788 C C . ALA A 1 104 ? 19.078 -0.214 -14.269 1.00 82.56 104 ALA A C 1
ATOM 790 O O . ALA A 1 104 ? 19.086 -0.163 -13.042 1.00 82.56 104 ALA A O 1
ATOM 791 N N . GLY A 1 105 ? 18.018 -0.666 -14.949 1.00 82.50 105 GLY A N 1
ATOM 792 C CA . GLY A 1 105 ? 16.810 -1.170 -14.296 1.00 82.50 105 GLY A CA 1
ATOM 793 C C . GLY A 1 105 ? 17.056 -2.499 -13.584 1.00 82.50 105 GLY A C 1
ATOM 794 O O . GLY A 1 105 ? 16.616 -2.677 -12.453 1.00 82.50 105 GLY A O 1
ATOM 795 N N . GLN A 1 106 ? 17.834 -3.399 -14.192 1.00 83.62 106 GLN A N 1
ATOM 796 C CA . GLN A 1 106 ? 18.234 -4.653 -13.543 1.00 83.62 106 GLN A CA 1
ATOM 797 C C . GLN A 1 106 ? 19.077 -4.397 -12.284 1.00 83.62 106 GLN A C 1
ATOM 799 O O . GLN A 1 106 ? 18.820 -4.986 -11.235 1.00 83.62 106 GLN A O 1
ATOM 804 N N . ALA A 1 107 ? 20.045 -3.478 -12.365 1.00 85.25 107 ALA A N 1
ATOM 805 C CA . ALA A 1 107 ? 20.878 -3.085 -11.232 1.00 85.25 107 ALA A CA 1
ATOM 806 C C . ALA A 1 107 ? 20.052 -2.466 -10.093 1.00 85.25 107 ALA A C 1
ATOM 808 O O . ALA A 1 107 ? 20.300 -2.775 -8.926 1.00 85.25 107 ALA A O 1
ATOM 809 N N . PHE A 1 108 ? 19.043 -1.649 -10.424 1.00 86.38 108 PHE A N 1
ATOM 810 C CA . PHE A 1 108 ? 18.083 -1.138 -9.446 1.00 86.38 108 PHE A CA 1
ATOM 811 C C . PHE A 1 108 ? 17.376 -2.280 -8.706 1.00 86.38 108 PHE A C 1
ATOM 813 O O . PHE A 1 108 ? 17.440 -2.325 -7.481 1.00 86.38 108 PHE A O 1
ATOM 820 N N . TYR A 1 109 ? 16.764 -3.231 -9.422 1.00 81.94 109 TYR A N 1
ATOM 821 C CA . TYR A 1 109 ? 16.057 -4.351 -8.787 1.00 81.94 109 TYR A CA 1
ATOM 822 C C . TYR A 1 109 ? 16.974 -5.216 -7.929 1.00 81.94 109 TYR A C 1
ATOM 824 O O . TYR A 1 109 ? 16.603 -5.579 -6.816 1.00 81.94 109 TYR A O 1
ATOM 832 N N . ALA A 1 110 ? 18.177 -5.525 -8.418 1.00 83.62 110 ALA A N 1
ATOM 833 C CA . ALA A 1 110 ? 19.154 -6.297 -7.661 1.00 83.62 110 ALA A CA 1
ATOM 834 C C . ALA A 1 110 ? 19.530 -5.590 -6.348 1.00 83.62 110 ALA A C 1
ATOM 836 O O . ALA A 1 110 ? 19.510 -6.211 -5.287 1.00 83.62 110 ALA A O 1
ATOM 837 N N . SER A 1 111 ? 19.810 -4.283 -6.405 1.00 87.88 111 SER A N 1
ATOM 838 C CA . SER A 1 111 ? 20.130 -3.481 -5.220 1.00 87.88 111 SER A CA 1
ATOM 839 C C . SER A 1 111 ? 18.943 -3.362 -4.261 1.00 87.88 111 SER A C 1
ATOM 841 O O . SER A 1 111 ? 19.106 -3.551 -3.056 1.00 87.88 111 SER A O 1
ATOM 843 N N . TYR A 1 112 ? 17.747 -3.094 -4.784 1.00 84.81 112 TYR A N 1
ATOM 844 C CA . TYR A 1 112 ? 16.529 -2.961 -3.992 1.00 84.81 112 TYR A CA 1
ATOM 845 C C . TYR A 1 112 ? 16.183 -4.267 -3.266 1.00 84.81 112 TYR A C 1
ATOM 847 O O . TYR A 1 112 ? 15.935 -4.274 -2.061 1.00 84.81 112 TYR A O 1
ATOM 855 N N . ASN A 1 113 ? 16.236 -5.396 -3.978 1.00 83.38 113 ASN A N 1
ATOM 856 C CA . ASN A 1 113 ? 15.977 -6.710 -3.397 1.00 83.38 113 ASN A CA 1
ATOM 857 C C . ASN A 1 113 ? 17.051 -7.101 -2.376 1.00 83.38 113 ASN A C 1
ATOM 859 O O . ASN A 1 113 ? 16.712 -7.686 -1.352 1.00 83.38 113 ASN A O 1
ATOM 863 N N . ALA A 1 114 ? 18.321 -6.746 -2.600 1.00 86.25 114 ALA A N 1
ATOM 864 C CA . ALA A 1 114 ? 19.383 -6.969 -1.620 1.00 86.25 114 ALA A CA 1
ATOM 865 C C . ALA A 1 114 ? 19.161 -6.174 -0.321 1.00 86.25 114 ALA A C 1
ATOM 867 O O . ALA A 1 114 ? 19.421 -6.695 0.760 1.00 86.25 114 ALA A O 1
ATOM 868 N N . GLN A 1 115 ? 18.638 -4.946 -0.413 1.00 86.12 115 GLN A N 1
ATOM 869 C CA . GLN A 1 115 ? 18.251 -4.145 0.756 1.00 86.12 115 GLN A CA 1
ATOM 870 C C . GLN A 1 115 ? 17.023 -4.722 1.477 1.00 86.12 115 GLN A C 1
ATOM 872 O O . GLN A 1 115 ? 16.949 -4.663 2.700 1.00 86.12 115 GLN A O 1
ATOM 877 N N . LEU A 1 116 ? 16.067 -5.298 0.738 1.00 81.69 116 LEU A N 1
ATOM 878 C CA . LEU A 1 116 ? 14.854 -5.896 1.305 1.00 81.69 116 LEU A CA 1
ATOM 879 C C . LEU A 1 116 ? 15.104 -7.281 1.936 1.00 81.69 116 LEU A C 1
ATOM 881 O O . LEU A 1 116 ? 14.421 -7.663 2.888 1.00 81.69 116 LEU A O 1
ATOM 885 N N . ALA A 1 117 ? 16.084 -8.029 1.421 1.00 84.44 117 ALA A N 1
ATOM 886 C CA . ALA A 1 117 ? 16.341 -9.425 1.775 1.00 84.44 117 ALA A CA 1
ATOM 887 C C . ALA A 1 117 ? 16.505 -9.704 3.284 1.00 84.44 117 ALA A C 1
ATOM 889 O O . ALA A 1 117 ? 15.923 -10.691 3.736 1.00 84.44 117 ALA A O 1
ATOM 890 N N . PRO A 1 118 ? 17.213 -8.885 4.092 1.00 84.88 118 PRO A N 1
ATOM 891 C CA . PRO A 1 118 ? 17.352 -9.137 5.529 1.00 84.88 118 PRO A CA 1
ATOM 892 C C . PRO A 1 118 ? 16.011 -9.173 6.274 1.00 84.88 118 PRO A C 1
ATOM 894 O O . PRO A 1 118 ? 15.823 -10.005 7.160 1.00 84.88 118 PRO A O 1
ATOM 897 N N . PHE A 1 119 ? 15.060 -8.322 5.880 1.00 81.38 119 PHE A N 1
ATOM 898 C CA . PHE A 1 119 ? 13.735 -8.237 6.503 1.00 81.38 119 PHE A CA 1
ATOM 899 C C . PHE A 1 119 ? 12.843 -9.418 6.108 1.00 81.38 119 PHE A C 1
ATOM 901 O O . PHE A 1 119 ? 12.096 -9.948 6.929 1.00 81.38 119 PHE A O 1
ATOM 908 N N . LEU A 1 120 ? 12.963 -9.881 4.860 1.00 78.00 120 LEU A N 1
ATOM 909 C CA . LEU A 1 120 ? 12.248 -11.068 4.385 1.00 78.00 120 LEU A CA 1
ATOM 910 C C . LEU A 1 120 ? 12.808 -12.352 4.998 1.00 78.00 120 LEU A C 1
ATOM 912 O O . LEU A 1 120 ? 12.0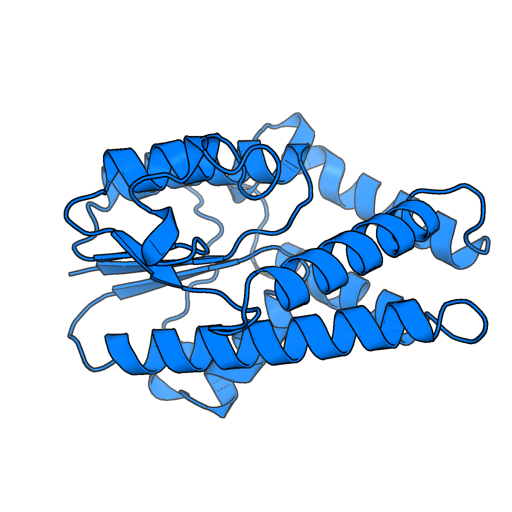39 -13.199 5.439 1.00 78.00 120 LEU A O 1
ATOM 916 N N . ALA A 1 121 ? 14.135 -12.482 5.076 1.00 80.69 121 ALA A N 1
ATOM 917 C CA . ALA A 1 121 ? 14.795 -13.639 5.678 1.00 80.69 121 ALA A CA 1
ATOM 918 C C . ALA A 1 121 ? 14.483 -13.767 7.177 1.00 80.69 121 ALA A C 1
ATOM 920 O O . ALA A 1 121 ? 14.304 -14.876 7.677 1.00 80.69 121 ALA A O 1
ATOM 921 N N . GLY A 1 122 ? 14.377 -12.635 7.880 1.00 75.31 122 GLY A N 1
ATOM 922 C CA . GLY A 1 122 ? 13.952 -12.591 9.279 1.00 75.31 122 GLY A CA 1
ATOM 923 C C . GLY A 1 122 ? 12.455 -12.830 9.491 1.00 75.31 122 GLY A C 1
ATOM 924 O O . GLY A 1 122 ? 12.038 -12.970 10.636 1.00 75.31 122 GLY A O 1
ATOM 925 N N . ASN A 1 123 ? 11.651 -12.883 8.420 1.00 72.88 123 ASN A N 1
ATOM 926 C CA . ASN A 1 123 ? 10.191 -12.809 8.490 1.00 72.88 123 ASN A CA 1
ATOM 927 C C . ASN A 1 123 ? 9.719 -11.640 9.375 1.00 72.88 123 ASN A C 1
ATOM 929 O O . ASN A 1 123 ? 8.763 -11.775 10.140 1.00 72.88 123 ASN A O 1
ATOM 933 N N . ASP A 1 124 ? 10.407 -10.501 9.281 1.00 76.56 124 ASP A N 1
ATOM 934 C CA . ASP A 1 124 ? 10.096 -9.328 10.080 1.00 76.56 124 ASP A CA 1
ATOM 935 C C . ASP A 1 124 ? 10.249 -8.036 9.277 1.00 76.56 124 ASP A C 1
ATOM 937 O O . ASP A 1 124 ? 11.313 -7.417 9.229 1.00 76.56 124 ASP A O 1
ATOM 941 N N . LEU A 1 125 ? 9.153 -7.614 8.639 1.00 70.81 125 LEU A N 1
ATOM 942 C CA . LEU A 1 125 ? 9.098 -6.321 7.957 1.00 70.81 125 LEU A CA 1
ATOM 943 C C . LEU A 1 125 ? 9.025 -5.159 8.947 1.00 70.81 125 LEU A C 1
ATOM 945 O O . LEU A 1 125 ? 9.338 -4.029 8.574 1.00 70.81 125 LEU A O 1
ATOM 949 N N . PHE A 1 126 ? 8.642 -5.414 10.198 1.00 72.81 126 PHE A N 1
ATOM 950 C CA . PHE A 1 126 ? 8.604 -4.390 11.230 1.00 72.81 126 PHE A CA 1
ATOM 951 C C . PHE A 1 126 ? 9.979 -4.062 11.815 1.00 72.81 126 PHE A C 1
ATOM 953 O O . PHE A 1 126 ? 10.166 -2.968 12.337 1.00 72.81 126 PHE A O 1
ATOM 960 N N . ALA A 1 127 ? 10.977 -4.927 11.620 1.00 77.50 127 ALA A N 1
ATOM 961 C CA . ALA A 1 127 ? 12.374 -4.609 11.917 1.00 77.50 127 ALA A CA 1
ATOM 962 C C . ALA A 1 127 ? 12.949 -3.483 11.031 1.00 77.50 127 ALA A C 1
ATOM 964 O O . ALA A 1 127 ? 14.010 -2.928 11.336 1.00 77.50 127 ALA A O 1
ATOM 965 N N . MET A 1 128 ? 12.285 -3.130 9.923 1.00 80.75 128 MET A N 1
ATOM 966 C CA . MET A 1 128 ? 12.690 -2.003 9.088 1.00 80.75 128 MET A CA 1
ATOM 967 C C . MET A 1 128 ? 12.323 -0.684 9.776 1.00 80.75 128 MET A C 1
ATOM 969 O O . MET A 1 128 ? 11.159 -0.383 10.012 1.00 80.75 128 MET A O 1
ATOM 973 N N . ASN A 1 129 ? 13.325 0.145 10.069 1.00 80.75 129 ASN A N 1
ATOM 974 C CA . ASN A 1 129 ? 13.080 1.458 10.663 1.00 80.75 129 ASN A CA 1
ATOM 975 C C . ASN A 1 129 ? 12.514 2.465 9.640 1.00 80.75 129 ASN A C 1
ATOM 977 O O . ASN A 1 129 ? 12.703 2.337 8.425 1.00 80.75 129 ASN A O 1
ATOM 981 N N . ALA A 1 130 ? 11.853 3.512 10.144 1.00 77.56 130 ALA A N 1
ATOM 982 C CA . ALA A 1 130 ? 11.222 4.530 9.305 1.00 77.56 130 ALA A CA 1
ATOM 983 C C . ALA A 1 130 ? 12.188 5.228 8.316 1.00 77.56 130 ALA A C 1
ATOM 985 O O . ALA A 1 130 ? 11.797 5.399 7.159 1.00 77.56 130 ALA A O 1
ATOM 986 N N . PRO A 1 131 ? 13.433 5.611 8.683 1.00 83.75 131 PRO A N 1
ATOM 987 C CA . PRO A 1 131 ? 14.390 6.165 7.721 1.00 83.75 131 PRO A CA 1
ATOM 988 C C . PRO A 1 131 ? 14.678 5.239 6.533 1.00 83.75 131 PRO A C 1
ATOM 990 O O . PRO A 1 131 ? 14.594 5.686 5.391 1.00 83.75 131 PRO A O 1
ATOM 993 N N . THR A 1 132 ? 14.931 3.953 6.792 1.00 83.25 132 THR A N 1
ATOM 994 C CA . THR A 1 132 ? 15.200 2.948 5.748 1.00 83.25 132 THR A CA 1
ATOM 995 C C . THR A 1 132 ? 13.987 2.780 4.838 1.00 83.25 132 THR A C 1
ATOM 997 O O . THR A 1 132 ? 14.111 2.800 3.615 1.00 83.25 132 THR A O 1
ATOM 1000 N N . ALA A 1 133 ? 12.788 2.698 5.421 1.00 79.62 133 ALA A N 1
ATOM 1001 C CA . ALA A 1 133 ? 11.556 2.588 4.650 1.00 79.62 133 ALA A CA 1
ATOM 1002 C C . ALA A 1 133 ? 11.342 3.800 3.722 1.00 79.62 133 ALA A C 1
ATOM 1004 O O . ALA A 1 133 ? 10.985 3.656 2.552 1.00 79.62 133 ALA A O 1
ATOM 1005 N N . LEU A 1 134 ? 11.589 5.014 4.218 1.00 83.00 134 LEU A N 1
ATOM 1006 C CA . LEU A 1 134 ? 11.456 6.239 3.425 1.00 83.00 134 LEU A CA 1
ATOM 1007 C C . LEU A 1 134 ? 12.509 6.333 2.316 1.00 83.00 134 LEU A C 1
ATOM 1009 O O . LEU A 1 134 ? 12.182 6.775 1.213 1.00 83.00 134 LEU A O 1
ATOM 1013 N N . GLU A 1 135 ? 13.741 5.899 2.585 1.00 86.75 135 GLU A N 1
ATOM 1014 C CA . GLU A 1 135 ? 14.802 5.821 1.581 1.00 86.75 135 GLU A CA 1
ATOM 1015 C C . GLU A 1 135 ? 14.413 4.864 0.449 1.00 86.75 135 GLU A C 1
ATOM 1017 O O . GLU A 1 135 ? 14.375 5.261 -0.718 1.00 86.75 135 GLU A O 1
ATOM 1022 N N . MET A 1 136 ? 14.025 3.633 0.789 1.00 84.38 136 MET A N 1
ATOM 1023 C CA . MET A 1 136 ? 13.596 2.622 -0.180 1.00 84.38 136 MET A CA 1
ATOM 1024 C C . MET A 1 136 ? 12.361 3.068 -0.980 1.00 84.38 136 MET A C 1
ATOM 1026 O O . MET A 1 136 ? 12.249 2.789 -2.176 1.00 84.38 136 MET A O 1
ATOM 1030 N N . ALA A 1 137 ? 11.436 3.804 -0.360 1.00 83.81 137 ALA A N 1
ATOM 1031 C CA . ALA A 1 137 ? 10.307 4.410 -1.062 1.00 83.81 137 ALA A CA 1
ATOM 1032 C C . ALA A 1 137 ? 10.755 5.481 -2.073 1.00 83.81 137 ALA A C 1
ATOM 1034 O O . ALA A 1 137 ? 10.239 5.539 -3.191 1.00 83.81 137 ALA A O 1
ATOM 1035 N N . GLY A 1 138 ? 11.731 6.315 -1.704 1.00 86.25 138 GLY A N 1
ATOM 1036 C CA . GLY A 1 138 ? 12.338 7.313 -2.589 1.00 86.25 138 GLY A CA 1
ATOM 1037 C C . GLY A 1 138 ? 13.078 6.692 -3.777 1.00 86.25 138 GLY A C 1
ATOM 1038 O O . GLY A 1 138 ? 12.949 7.179 -4.905 1.00 86.25 138 GLY A O 1
ATOM 1039 N N . GLN A 1 139 ? 13.781 5.578 -3.556 1.00 87.00 139 GLN A N 1
ATOM 1040 C CA . GLN A 1 139 ? 14.416 4.791 -4.618 1.00 87.00 139 GLN A CA 1
ATOM 1041 C C . GLN A 1 139 ? 13.372 4.300 -5.643 1.00 87.00 139 GLN A C 1
ATOM 1043 O O . GLN A 1 139 ? 13.560 4.487 -6.844 1.00 87.00 139 GLN A O 1
ATOM 1048 N N . TRP A 1 140 ? 12.225 3.774 -5.189 1.00 83.00 140 TRP A N 1
ATOM 1049 C CA . TRP A 1 140 ? 11.117 3.374 -6.073 1.00 83.00 140 TRP A CA 1
ATOM 1050 C C . TRP A 1 140 ? 10.536 4.522 -6.893 1.00 83.00 140 TRP A C 1
ATOM 1052 O O . TRP A 1 140 ? 10.282 4.365 -8.087 1.00 83.00 140 TRP A O 1
ATOM 1062 N N . ILE A 1 141 ? 10.312 5.678 -6.266 1.00 84.00 141 ILE A N 1
ATOM 1063 C CA . ILE A 1 141 ? 9.823 6.869 -6.973 1.00 84.00 141 ILE A CA 1
ATOM 1064 C C . ILE A 1 141 ? 10.805 7.263 -8.076 1.00 84.00 141 ILE A C 1
ATOM 1066 O O . ILE A 1 141 ? 10.391 7.470 -9.215 1.00 84.00 141 ILE A O 1
ATOM 1070 N N . SER A 1 142 ? 12.094 7.300 -7.741 1.00 86.56 142 SER A N 1
ATOM 1071 C CA . SER A 1 142 ? 13.161 7.662 -8.678 1.00 86.56 142 SER A CA 1
ATOM 1072 C C . SER A 1 142 ? 13.244 6.676 -9.843 1.00 86.56 142 SER A C 1
ATOM 1074 O O . SER A 1 142 ? 13.421 7.087 -10.987 1.00 86.56 142 SER A O 1
ATOM 1076 N N . PHE A 1 143 ? 13.052 5.381 -9.581 1.00 84.00 143 PHE A N 1
ATOM 1077 C CA . PHE A 1 143 ? 13.001 4.358 -10.620 1.00 84.00 143 PHE A CA 1
ATOM 1078 C C . PHE A 1 143 ? 11.836 4.577 -11.594 1.00 84.00 143 PHE A C 1
ATOM 1080 O O . PHE A 1 143 ? 12.048 4.591 -12.806 1.00 84.00 143 PHE A O 1
ATOM 1087 N N . TYR A 1 144 ? 10.625 4.842 -11.092 1.00 80.38 144 TYR A N 1
ATOM 1088 C CA . TYR A 1 144 ? 9.492 5.169 -11.966 1.00 80.38 144 TYR A CA 1
ATOM 1089 C C . TYR A 1 144 ? 9.708 6.459 -12.761 1.00 80.38 144 TYR A C 1
ATOM 1091 O O . TYR A 1 144 ? 9.201 6.574 -13.874 1.00 80.38 144 TYR A O 1
ATOM 1099 N N . ASP A 1 145 ? 10.444 7.426 -12.215 1.00 82.06 145 ASP A N 1
ATOM 1100 C CA . ASP A 1 145 ? 10.765 8.665 -12.922 1.00 82.06 145 ASP A CA 1
ATOM 1101 C C . ASP A 1 145 ? 11.870 8.484 -13.973 1.00 82.06 145 ASP A C 1
ATOM 1103 O O . ASP A 1 145 ? 11.859 9.179 -14.990 1.00 82.06 145 ASP A O 1
ATOM 1107 N N . TRP A 1 146 ? 12.763 7.512 -13.777 1.00 84.44 146 TRP A N 1
ATOM 1108 C CA . TRP A 1 146 ? 13.743 7.074 -14.771 1.00 84.44 146 TRP A CA 1
ATOM 1109 C C . TRP A 1 146 ? 13.109 6.295 -15.934 1.00 84.44 146 TRP A C 1
ATOM 1111 O O . TRP A 1 146 ? 13.591 6.390 -17.069 1.00 84.44 146 TRP A O 1
ATOM 1121 N N . CYS A 1 147 ? 12.032 5.541 -15.682 1.00 79.75 147 CYS A N 1
ATOM 1122 C CA . CYS A 1 147 ? 11.313 4.784 -16.708 1.00 79.75 147 CYS A CA 1
ATOM 1123 C C . CYS A 1 147 ? 10.823 5.710 -17.842 1.00 79.75 147 CYS A C 1
ATOM 1125 O O . CYS A 1 147 ? 9.809 6.399 -17.745 1.00 79.75 147 CYS A O 1
ATOM 1127 N N . THR A 1 148 ? 11.555 5.702 -18.954 1.00 76.56 148 THR A N 1
ATOM 1128 C CA . THR A 1 148 ? 11.327 6.540 -20.140 1.00 76.56 148 THR A CA 1
ATOM 1129 C C . THR A 1 148 ? 11.297 5.679 -21.409 1.00 76.56 148 THR A C 1
ATOM 1131 O O . THR A 1 148 ? 11.502 4.464 -21.357 1.00 76.56 148 THR A O 1
ATOM 1134 N N . GLY A 1 149 ? 10.973 6.281 -22.561 1.00 75.94 149 GLY A N 1
ATOM 1135 C CA . GLY A 1 149 ? 10.909 5.578 -23.849 1.00 75.94 149 GLY A CA 1
ATOM 1136 C C . GLY A 1 149 ? 9.921 4.397 -23.826 1.00 75.94 149 GLY A C 1
ATOM 1137 O O . GLY A 1 149 ? 8.744 4.626 -23.533 1.00 75.94 149 GLY A O 1
ATOM 1138 N N . PRO A 1 150 ? 10.354 3.147 -24.095 1.00 70.31 150 PRO A N 1
ATOM 1139 C CA . PRO A 1 150 ? 9.469 1.974 -24.094 1.00 70.31 150 PRO A CA 1
ATOM 1140 C C . PRO A 1 150 ? 8.809 1.704 -22.729 1.00 70.31 150 PRO A C 1
ATOM 1142 O O . PRO A 1 150 ? 7.749 1.088 -22.678 1.00 70.31 150 PRO A O 1
ATOM 1145 N N . PHE A 1 151 ? 9.366 2.235 -21.634 1.00 74.56 151 PHE A N 1
ATOM 1146 C CA . PHE A 1 151 ? 8.810 2.118 -20.282 1.00 74.56 151 PHE A CA 1
ATOM 1147 C C . PHE A 1 151 ? 8.001 3.355 -19.850 1.00 74.56 151 PHE A C 1
ATOM 1149 O O . PHE A 1 151 ? 7.587 3.467 -18.699 1.00 74.56 151 PHE A O 1
ATOM 1156 N N . ALA A 1 152 ? 7.726 4.310 -20.745 1.00 80.19 152 ALA A N 1
ATOM 1157 C CA . ALA A 1 152 ? 6.957 5.508 -20.389 1.00 80.19 152 ALA A CA 1
ATOM 1158 C C . ALA A 1 152 ? 5.496 5.189 -20.013 1.00 80.19 152 ALA A C 1
ATOM 1160 O O . ALA A 1 152 ? 4.890 5.888 -19.196 1.00 80.19 152 ALA A O 1
ATOM 1161 N N . THR A 1 153 ? 4.912 4.139 -20.600 1.00 78.69 153 THR A N 1
ATOM 1162 C CA . THR A 1 153 ? 3.569 3.655 -20.235 1.00 78.69 153 THR A CA 1
ATOM 1163 C C . THR A 1 153 ? 3.557 3.134 -18.801 1.00 78.69 153 THR A C 1
ATOM 1165 O O . THR A 1 153 ? 2.696 3.527 -18.018 1.00 78.69 153 THR A O 1
ATOM 1168 N N . LEU A 1 154 ? 4.581 2.364 -18.425 1.00 74.75 154 LEU A N 1
ATOM 1169 C CA . LEU A 1 154 ? 4.800 1.881 -17.066 1.00 74.75 154 LEU A CA 1
ATOM 1170 C C . LEU A 1 154 ? 4.881 3.032 -16.054 1.00 74.75 154 LEU A C 1
ATOM 1172 O O . LEU A 1 154 ? 4.129 3.068 -15.080 1.00 74.75 154 LEU A O 1
ATOM 1176 N N . ALA A 1 155 ? 5.752 4.012 -16.311 1.00 80.56 155 ALA A N 1
ATOM 1177 C CA . ALA A 1 155 ? 5.913 5.183 -15.450 1.00 80.56 155 ALA A CA 1
ATOM 1178 C C . ALA A 1 155 ? 4.589 5.931 -15.248 1.00 80.56 155 ALA A C 1
ATOM 1180 O O . ALA A 1 155 ? 4.214 6.291 -14.129 1.00 80.56 155 ALA A O 1
ATOM 1181 N N . ARG A 1 156 ? 3.844 6.143 -16.339 1.00 82.50 156 ARG A N 1
ATOM 1182 C CA . ARG A 1 156 ? 2.545 6.822 -16.317 1.00 82.50 156 ARG A CA 1
ATOM 1183 C C . ARG A 1 156 ? 1.520 6.052 -15.494 1.00 82.50 156 ARG A C 1
ATOM 1185 O O . ARG A 1 156 ? 0.839 6.669 -14.675 1.00 82.50 156 ARG A O 1
ATOM 1192 N N . PHE A 1 157 ? 1.444 4.737 -15.683 1.00 80.50 157 PHE A N 1
ATOM 1193 C CA . PHE A 1 157 ? 0.556 3.858 -14.931 1.00 80.50 157 PHE A CA 1
ATOM 1194 C C . PHE A 1 157 ? 0.814 3.974 -13.424 1.00 80.50 157 PHE A C 1
ATOM 1196 O O . PHE A 1 157 ? -0.087 4.339 -12.667 1.00 80.50 157 PHE A O 1
ATOM 1203 N N . TYR A 1 158 ? 2.060 3.773 -12.981 1.00 77.88 158 TYR A N 1
ATOM 1204 C CA . TYR A 1 158 ? 2.399 3.829 -11.556 1.00 77.88 158 TYR A CA 1
ATOM 1205 C C . TYR A 1 158 ? 2.231 5.229 -10.954 1.00 77.88 158 TYR A C 1
ATOM 1207 O O . TYR A 1 158 ? 1.815 5.352 -9.799 1.00 77.88 158 TYR A O 1
ATOM 1215 N N . ARG A 1 159 ? 2.464 6.299 -11.728 1.00 82.06 159 ARG A N 1
ATOM 1216 C CA . ARG A 1 159 ? 2.159 7.673 -11.295 1.00 82.06 159 ARG A CA 1
ATOM 1217 C C . ARG A 1 159 ? 0.662 7.882 -11.080 1.00 82.06 159 ARG A C 1
ATOM 1219 O O . ARG A 1 159 ? 0.281 8.391 -10.030 1.00 82.06 159 ARG A O 1
ATOM 1226 N N . GLN A 1 160 ? -0.179 7.472 -12.028 1.00 82.00 160 GLN A N 1
ATOM 1227 C CA . GLN A 1 160 ? -1.635 7.587 -11.895 1.00 82.00 160 GLN A CA 1
ATOM 1228 C C . GLN A 1 160 ? -2.167 6.730 -10.744 1.00 82.00 160 GLN A C 1
ATOM 1230 O O . GLN A 1 160 ? -2.979 7.210 -9.955 1.00 82.00 160 GLN A O 1
ATOM 1235 N N . ARG A 1 161 ? -1.669 5.497 -10.603 1.00 80.00 161 ARG A N 1
ATOM 1236 C CA . ARG A 1 161 ? -1.975 4.613 -9.473 1.00 80.00 161 ARG A CA 1
ATOM 1237 C C . ARG A 1 161 ? -1.644 5.277 -8.140 1.00 80.00 161 ARG A C 1
ATOM 1239 O O . ARG A 1 161 ? -2.498 5.341 -7.264 1.00 80.00 161 ARG A O 1
ATOM 1246 N N . ALA A 1 162 ? -0.440 5.829 -8.002 1.00 81.06 162 ALA A N 1
ATOM 1247 C CA . ALA A 1 162 ? -0.034 6.514 -6.780 1.00 81.06 162 ALA A CA 1
ATOM 1248 C C . ALA A 1 162 ? -0.917 7.730 -6.458 1.00 81.06 162 ALA A C 1
ATOM 1250 O O . ALA A 1 162 ? -1.262 7.924 -5.300 1.00 81.06 162 ALA A O 1
ATOM 1251 N N . LEU A 1 163 ? -1.317 8.523 -7.459 1.00 84.31 163 LEU A N 1
ATOM 1252 C CA . LEU A 1 163 ? -2.226 9.655 -7.246 1.00 84.31 163 LEU A CA 1
ATOM 1253 C C . LEU A 1 163 ? -3.583 9.205 -6.695 1.00 84.31 163 LEU A C 1
ATOM 1255 O O . LEU A 1 163 ? -4.080 9.802 -5.745 1.00 84.31 163 LEU A O 1
ATOM 1259 N N . ARG A 1 164 ? -4.157 8.132 -7.249 1.00 83.00 164 ARG A N 1
ATOM 1260 C CA . ARG A 1 164 ? -5.449 7.606 -6.783 1.00 83.00 164 ARG A CA 1
ATOM 1261 C C . ARG A 1 164 ? -5.367 7.006 -5.382 1.00 83.00 164 ARG A C 1
ATOM 1263 O O . ARG A 1 164 ? -6.250 7.261 -4.568 1.00 83.00 164 ARG A O 1
ATOM 1270 N N . ILE A 1 165 ? -4.289 6.276 -5.085 1.00 80.44 165 ILE A N 1
ATOM 1271 C CA . ILE A 1 165 ? -4.006 5.771 -3.733 1.00 80.44 165 ILE A CA 1
ATOM 1272 C C . ILE A 1 165 ? -3.901 6.936 -2.750 1.00 80.44 165 ILE A C 1
ATOM 1274 O O . ILE A 1 165 ? -4.580 6.927 -1.730 1.00 80.44 165 ILE A O 1
ATOM 1278 N N . ASN A 1 166 ? -3.114 7.966 -3.075 1.00 85.25 166 ASN A N 1
ATOM 1279 C CA . ASN A 1 166 ? -2.977 9.152 -2.232 1.00 85.25 166 ASN A CA 1
ATOM 1280 C C . ASN A 1 166 ? -4.330 9.805 -1.951 1.00 85.25 166 ASN A C 1
ATOM 1282 O O . ASN A 1 166 ? -4.654 10.051 -0.794 1.00 85.25 166 ASN A O 1
ATOM 1286 N N . GLN A 1 167 ? -5.110 10.067 -3.001 1.00 86.44 167 GLN A N 1
ATOM 1287 C CA . GLN A 1 167 ? -6.421 10.692 -2.877 1.00 86.44 167 GLN A CA 1
ATOM 1288 C C . GLN A 1 167 ? -7.354 9.852 -1.998 1.00 86.44 167 GLN A C 1
ATOM 1290 O O . GLN A 1 167 ? -7.922 10.372 -1.044 1.00 86.44 167 GLN A O 1
ATOM 1295 N N . SER A 1 168 ? -7.435 8.547 -2.258 1.00 83.81 168 SER A N 1
ATOM 1296 C CA . SER A 1 168 ? -8.312 7.641 -1.510 1.00 83.81 168 SER A CA 1
ATOM 1297 C C . SER A 1 168 ? -7.925 7.568 -0.035 1.00 83.81 168 SER A C 1
ATOM 1299 O O . SER A 1 168 ? -8.789 7.635 0.834 1.00 83.81 168 SER A O 1
ATOM 1301 N N . VAL A 1 169 ? -6.625 7.484 0.271 1.00 82.69 169 VAL A N 1
ATOM 1302 C CA . VAL A 1 169 ? -6.147 7.487 1.659 1.00 82.69 169 VAL A CA 1
ATOM 1303 C C . VAL A 1 169 ? -6.448 8.822 2.333 1.00 82.69 169 VAL A C 1
ATOM 1305 O O . VAL A 1 169 ? -6.944 8.819 3.451 1.00 82.69 169 VAL A O 1
ATOM 1308 N N . VAL A 1 170 ? -6.202 9.958 1.673 1.00 86.00 170 VAL A N 1
ATOM 1309 C CA . VAL A 1 170 ? -6.525 11.284 2.227 1.00 86.00 170 VAL A CA 1
ATOM 1310 C C . VAL A 1 170 ? -8.018 11.401 2.532 1.00 86.00 170 VAL A C 1
ATOM 1312 O O . VAL A 1 170 ? -8.371 11.819 3.630 1.00 86.00 170 VAL A O 1
ATOM 1315 N N . GLU A 1 171 ? -8.887 10.992 1.609 1.00 86.75 171 GLU A N 1
ATOM 1316 C CA . GLU A 1 171 ? -10.342 11.007 1.799 1.00 86.75 171 GLU A CA 1
ATOM 1317 C C . GLU A 1 171 ? -10.759 10.134 2.989 1.00 86.75 171 GLU A C 1
ATOM 1319 O O . GLU A 1 171 ? -11.425 10.615 3.906 1.00 86.75 171 GLU A O 1
ATOM 1324 N N . ARG A 1 172 ? -10.298 8.876 3.039 1.00 84.19 172 ARG A N 1
ATOM 1325 C CA . ARG A 1 172 ? -10.624 7.963 4.145 1.00 84.19 172 ARG A CA 1
ATOM 1326 C C . ARG A 1 172 ? -10.081 8.448 5.483 1.00 84.19 172 ARG A C 1
ATOM 1328 O O . ARG A 1 172 ? -10.755 8.322 6.501 1.00 84.19 172 ARG A O 1
ATOM 1335 N N . VAL A 1 173 ? -8.875 9.011 5.499 1.00 83.38 173 VAL A N 1
ATOM 1336 C CA . VAL A 1 173 ? -8.288 9.584 6.711 1.00 83.38 173 VAL A CA 1
ATOM 1337 C C . VAL A 1 173 ? -9.081 10.807 7.164 1.00 83.38 173 VAL A C 1
ATOM 1339 O O . VAL A 1 173 ? -9.360 10.922 8.352 1.00 83.38 173 VAL A O 1
ATOM 1342 N N . ALA A 1 174 ? -9.504 11.685 6.254 1.00 85.06 174 ALA A N 1
ATOM 1343 C CA . ALA A 1 174 ? -10.327 12.844 6.591 1.00 85.06 174 ALA A CA 1
ATOM 1344 C C . ALA A 1 174 ? -11.669 12.440 7.228 1.00 85.06 174 ALA A C 1
ATOM 1346 O O . ALA A 1 174 ? -12.074 13.035 8.226 1.00 85.06 174 ALA A O 1
ATOM 1347 N N . GLU A 1 175 ? -12.323 11.396 6.706 1.00 83.50 175 GLU A N 1
ATOM 1348 C CA . GLU A 1 175 ? -13.590 10.870 7.241 1.00 83.50 175 GLU A CA 1
ATOM 1349 C C . GLU A 1 175 ? -13.482 10.396 8.696 1.00 83.50 175 GLU A C 1
ATOM 1351 O O . GLU A 1 175 ? -14.434 10.519 9.471 1.00 83.50 175 GLU A O 1
ATOM 1356 N N . VAL A 1 176 ? -12.332 9.833 9.075 1.00 79.62 176 VAL A N 1
ATOM 1357 C CA . VAL A 1 176 ? -12.125 9.261 10.415 1.00 79.62 176 VAL A CA 1
ATOM 1358 C C . VAL A 1 176 ? -11.381 10.196 11.362 1.00 79.62 176 VAL A C 1
ATOM 1360 O O . VAL A 1 176 ? -11.530 10.063 12.573 1.00 79.62 176 VAL A O 1
ATOM 1363 N N . ALA A 1 177 ? -10.628 11.166 10.840 1.00 77.56 177 ALA A N 1
ATOM 1364 C CA . ALA A 1 177 ? -9.855 12.125 11.628 1.00 77.56 177 ALA A CA 1
ATOM 1365 C C . ALA A 1 177 ? -10.728 13.066 12.471 1.00 77.56 177 ALA A C 1
ATOM 1367 O O . ALA A 1 177 ? -10.252 13.619 13.459 1.00 77.56 177 ALA A O 1
ATOM 1368 N N . ALA A 1 178 ? -12.008 13.228 12.120 1.00 74.00 178 ALA A N 1
ATOM 1369 C CA . ALA A 1 178 ? -12.975 13.959 12.939 1.00 74.00 178 ALA A CA 1
ATOM 1370 C C . ALA A 1 178 ? -13.293 13.255 14.273 1.00 74.00 178 ALA A C 1
ATOM 1372 O O . ALA A 1 178 ? -13.906 13.849 15.160 1.00 74.00 178 ALA A O 1
ATOM 1373 N N . GLN A 1 179 ? -12.911 11.985 14.419 1.00 73.44 179 GLN A N 1
ATOM 1374 C CA . GLN A 1 179 ? -13.217 11.182 15.592 1.00 73.44 179 GLN A CA 1
ATOM 1375 C C . GLN A 1 179 ? -12.019 11.146 16.559 1.00 73.44 179 GLN A C 1
ATOM 1377 O O . GLN A 1 179 ? -10.882 10.969 16.120 1.00 73.44 179 GLN A O 1
ATOM 1382 N N . PRO A 1 180 ? -12.236 11.268 17.882 1.00 70.12 180 PRO A N 1
ATOM 1383 C CA . PRO A 1 180 ? -11.150 11.216 18.856 1.00 70.12 180 PRO A CA 1
ATOM 1384 C C . PRO A 1 180 ? -10.505 9.825 18.885 1.00 70.12 180 PRO A C 1
ATOM 1386 O O . PRO A 1 180 ? -11.163 8.825 19.179 1.00 70.12 180 PRO A O 1
ATOM 1389 N N . GLY A 1 181 ? -9.201 9.749 18.614 1.00 71.50 181 GLY A N 1
ATOM 1390 C CA . GLY A 1 181 ? -8.483 8.480 18.611 1.00 71.50 181 GLY A CA 1
ATOM 1391 C C . GLY A 1 181 ? -7.082 8.535 18.016 1.00 71.50 181 GLY A C 1
ATOM 1392 O O . GLY A 1 181 ? -6.625 9.576 17.552 1.00 71.50 181 GLY A O 1
ATOM 1393 N N . ARG A 1 182 ? -6.400 7.383 18.028 1.00 73.88 182 ARG A N 1
ATOM 1394 C CA . ARG A 1 182 ? -5.143 7.183 17.293 1.00 73.88 182 ARG A CA 1
ATOM 1395 C C . ARG A 1 182 ? -5.467 6.635 15.908 1.00 73.88 182 ARG A C 1
ATOM 1397 O O . ARG A 1 182 ? -6.170 5.635 15.800 1.00 73.88 182 ARG A O 1
ATOM 1404 N N . LEU A 1 183 ? -4.939 7.273 14.873 1.00 75.75 183 LEU A N 1
ATOM 1405 C CA . LEU A 1 183 ? -4.987 6.772 13.507 1.00 75.75 183 LEU A CA 1
ATOM 1406 C C . LEU A 1 183 ? -3.660 6.093 13.178 1.00 75.75 183 LEU A C 1
ATOM 1408 O O . LEU A 1 183 ? -2.599 6.675 13.402 1.00 75.75 183 LEU A O 1
ATOM 1412 N N . VAL A 1 184 ? -3.725 4.895 12.612 1.00 76.06 184 VAL A N 1
ATOM 1413 C CA . VAL A 1 184 ? -2.558 4.200 12.069 1.00 76.06 184 VAL A CA 1
ATOM 1414 C C . VAL A 1 184 ? -2.830 3.877 10.609 1.00 76.06 184 VAL A C 1
ATOM 1416 O O . VAL A 1 184 ? -3.862 3.302 10.272 1.00 76.06 184 VAL A O 1
ATOM 1419 N N . VAL A 1 185 ? -1.907 4.269 9.736 1.00 76.25 185 VAL A 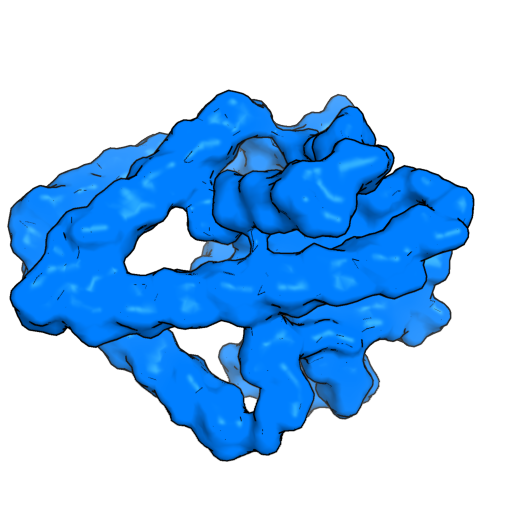N 1
ATOM 1420 C CA . VAL A 1 185 ? -1.988 3.993 8.301 1.00 76.25 185 VAL A CA 1
ATOM 1421 C C . VAL A 1 185 ? -0.872 3.032 7.943 1.00 76.25 185 VAL A C 1
ATOM 1423 O O . VAL A 1 185 ? 0.306 3.350 8.084 1.00 76.25 185 VAL A O 1
ATOM 1426 N N . VAL A 1 186 ? -1.263 1.866 7.456 1.00 75.44 186 VAL A N 1
ATOM 1427 C CA . VAL A 1 186 ? -0.379 0.825 6.965 1.00 75.44 186 VAL A CA 1
ATOM 1428 C C . VAL A 1 186 ? -0.507 0.793 5.459 1.00 75.44 186 VAL A C 1
ATOM 1430 O O . VAL A 1 186 ? -1.604 0.669 4.918 1.00 75.44 186 VAL A O 1
ATOM 1433 N N . ILE A 1 187 ? 0.620 0.945 4.777 1.00 75.75 187 ILE A N 1
ATOM 1434 C CA . ILE A 1 187 ? 0.646 0.999 3.326 1.00 75.75 187 ILE A CA 1
ATOM 1435 C C . ILE A 1 187 ? 1.920 0.372 2.780 1.00 75.75 187 ILE A C 1
ATOM 1437 O O . ILE A 1 187 ? 2.975 0.433 3.409 1.00 75.75 187 ILE A O 1
ATOM 1441 N N . GLY A 1 188 ? 1.831 -0.198 1.579 1.00 74.12 188 GLY A N 1
ATOM 1442 C CA . GLY A 1 188 ? 2.992 -0.726 0.875 1.00 74.12 188 GLY A CA 1
ATOM 1443 C C . GLY A 1 188 ? 4.132 0.293 0.739 1.00 74.12 188 GLY A C 1
ATOM 1444 O O . GLY A 1 188 ? 3.915 1.475 0.454 1.00 74.12 188 GLY A O 1
ATOM 1445 N N . LEU A 1 189 ? 5.361 -0.208 0.873 1.00 75.00 189 LEU A N 1
ATOM 1446 C CA . LEU A 1 189 ? 6.605 0.567 0.885 1.00 75.00 189 LEU A CA 1
ATOM 1447 C C . LEU A 1 189 ? 6.752 1.522 -0.314 1.00 75.00 189 LEU A C 1
ATOM 1449 O O . LEU A 1 189 ? 7.194 2.653 -0.157 1.00 75.00 189 LEU A O 1
ATOM 1453 N N . SER A 1 190 ? 6.298 1.132 -1.507 1.00 75.25 190 SER A N 1
ATOM 1454 C CA . SER A 1 190 ? 6.344 1.981 -2.710 1.00 75.25 190 SER A CA 1
ATOM 1455 C C . SER A 1 190 ? 5.425 3.213 -2.668 1.00 75.25 190 SER A C 1
ATOM 1457 O O . SER A 1 190 ? 5.520 4.077 -3.539 1.00 75.25 190 SER A O 1
ATOM 1459 N N . HIS A 1 191 ? 4.516 3.305 -1.694 1.00 77.69 191 HIS A N 1
ATOM 1460 C CA . HIS A 1 191 ? 3.519 4.378 -1.587 1.00 77.69 191 HIS A CA 1
ATOM 1461 C C . HIS A 1 191 ? 3.725 5.274 -0.369 1.00 77.69 191 HIS A C 1
ATOM 1463 O O . HIS A 1 191 ? 3.258 6.414 -0.373 1.00 77.69 191 HIS A O 1
ATOM 1469 N N . VAL A 1 192 ? 4.436 4.780 0.647 1.00 79.56 192 VAL A N 1
ATOM 1470 C CA . VAL A 1 192 ? 4.538 5.407 1.969 1.00 79.56 192 VAL A CA 1
ATOM 1471 C C . VAL A 1 192 ? 4.950 6.877 1.908 1.00 79.56 192 VAL A C 1
ATOM 1473 O O . VAL A 1 192 ? 4.309 7.727 2.524 1.00 79.56 192 VAL A O 1
ATOM 1476 N N . LEU A 1 193 ? 5.963 7.202 1.101 1.00 83.56 193 LEU A N 1
ATOM 1477 C CA . LEU A 1 193 ? 6.472 8.564 0.979 1.00 83.56 193 LEU A CA 1
ATOM 1478 C C . LEU A 1 193 ? 5.429 9.499 0.349 1.00 83.56 193 LEU A C 1
ATOM 1480 O O . LEU A 1 193 ? 5.187 10.587 0.862 1.00 83.56 193 LEU A O 1
ATOM 1484 N N . ARG A 1 194 ? 4.752 9.053 -0.716 1.00 85.50 194 ARG A N 1
ATOM 1485 C CA . ARG A 1 194 ? 3.736 9.852 -1.420 1.00 85.50 194 ARG A CA 1
ATOM 1486 C C . ARG A 1 194 ? 2.476 10.056 -0.582 1.00 85.50 194 ARG A C 1
ATOM 1488 O O . ARG A 1 194 ? 1.948 11.165 -0.566 1.00 85.50 194 ARG A O 1
ATOM 1495 N N . VAL A 1 195 ? 2.030 9.025 0.134 1.00 84.38 195 VAL A N 1
ATOM 1496 C CA . VAL A 1 195 ? 0.879 9.121 1.040 1.00 84.38 195 VAL A CA 1
ATOM 1497 C C . VAL A 1 195 ? 1.194 10.015 2.229 1.00 84.38 195 VAL A C 1
ATOM 1499 O O . VAL A 1 195 ? 0.388 10.881 2.556 1.00 84.38 195 VAL A O 1
ATOM 1502 N N . ARG A 1 196 ? 2.384 9.888 2.827 1.00 84.25 196 ARG A N 1
ATOM 1503 C CA . ARG A 1 196 ? 2.828 10.789 3.896 1.00 84.25 196 ARG A CA 1
ATOM 1504 C C . ARG A 1 196 ? 2.801 12.246 3.439 1.00 84.25 196 ARG A C 1
ATOM 1506 O O . ARG A 1 196 ? 2.230 13.081 4.135 1.00 84.25 196 ARG A O 1
ATOM 1513 N N . THR A 1 197 ? 3.375 12.548 2.273 1.00 87.56 197 THR A N 1
ATOM 1514 C CA . THR A 1 197 ? 3.362 13.907 1.715 1.00 87.56 197 THR A CA 1
ATOM 1515 C C . THR A 1 197 ? 1.938 14.403 1.467 1.00 87.56 197 THR A C 1
ATOM 1517 O O . THR A 1 197 ? 1.618 15.523 1.855 1.00 87.56 197 THR A O 1
ATOM 1520 N N . ALA A 1 198 ? 1.062 13.575 0.890 1.00 88.56 198 ALA A N 1
ATOM 1521 C CA . ALA A 1 198 ? -0.331 13.948 0.647 1.00 88.56 198 ALA A CA 1
ATOM 1522 C C . ALA A 1 198 ? -1.086 14.243 1.956 1.00 88.56 198 ALA A C 1
ATOM 1524 O O . ALA A 1 198 ? -1.765 15.261 2.068 1.00 88.56 198 ALA A O 1
ATOM 1525 N N . LEU A 1 199 ? -0.915 13.407 2.983 1.00 86.94 199 LEU A N 1
ATOM 1526 C CA . LEU A 1 199 ? -1.515 13.632 4.299 1.00 86.94 199 LEU A CA 1
ATOM 1527 C C . LEU A 1 199 ? -0.987 14.914 4.956 1.00 86.94 199 LEU A C 1
ATOM 1529 O O . LEU A 1 199 ? -1.773 15.667 5.515 1.00 86.94 199 LEU A O 1
ATOM 1533 N N . GLN A 1 200 ? 0.311 15.213 4.846 1.00 87.06 200 GLN A N 1
ATOM 1534 C CA . GLN A 1 200 ? 0.888 16.469 5.349 1.00 87.06 200 GLN A CA 1
ATOM 1535 C C . GLN A 1 200 ? 0.322 17.705 4.642 1.00 87.06 200 GLN A C 1
ATOM 1537 O O . GLN A 1 200 ? 0.105 18.730 5.283 1.00 87.06 200 GLN A O 1
ATOM 1542 N N . GLN A 1 201 ? 0.083 17.611 3.334 1.00 90.06 201 GLN A N 1
ATOM 1543 C CA . GLN A 1 201 ? -0.439 18.712 2.524 1.00 90.06 201 GLN A CA 1
ATOM 1544 C C . GLN A 1 201 ? -1.928 18.965 2.769 1.00 90.06 201 GLN A C 1
ATOM 1546 O O . GLN A 1 201 ? -2.346 20.117 2.858 1.00 90.06 201 GLN A O 1
ATOM 1551 N N . HIS A 1 202 ? -2.728 17.903 2.870 1.00 89.75 202 HIS A N 1
ATOM 1552 C CA . HIS A 1 202 ? -4.186 18.011 2.925 1.00 89.75 202 HIS A CA 1
ATOM 1553 C C . HIS A 1 202 ? -4.753 17.948 4.346 1.00 89.75 202 HIS A C 1
ATOM 1555 O O . HIS A 1 202 ? -5.823 18.496 4.593 1.00 89.75 202 HIS A O 1
ATOM 1561 N N . LEU A 1 203 ? -4.050 17.304 5.281 1.00 86.50 203 LEU A N 1
ATOM 1562 C CA . LEU A 1 203 ? -4.486 17.067 6.661 1.00 86.50 203 LEU A CA 1
ATOM 1563 C C . LEU A 1 203 ? -3.333 17.335 7.656 1.00 86.50 203 LEU A C 1
ATOM 1565 O O . LEU A 1 203 ? -2.925 16.434 8.399 1.00 86.50 203 LEU A O 1
ATOM 1569 N N . PRO A 1 204 ? -2.791 18.569 7.714 1.00 79.06 204 PRO A N 1
ATOM 1570 C CA . PRO A 1 204 ? -1.572 18.876 8.470 1.00 79.06 204 PRO A CA 1
ATOM 1571 C C . PRO A 1 204 ? -1.671 18.563 9.973 1.00 79.06 204 PRO A C 1
ATOM 1573 O O . PRO A 1 204 ? -0.675 18.175 10.576 1.00 79.06 204 PRO A O 1
ATOM 1576 N N . GLY A 1 205 ? -2.867 18.660 10.570 1.00 72.62 205 GLY A N 1
ATOM 1577 C CA . GLY A 1 205 ? -3.106 18.310 11.980 1.00 72.62 205 GLY A CA 1
ATOM 1578 C C . GLY A 1 205 ? -3.156 16.804 12.274 1.00 72.62 205 GLY A C 1
ATOM 1579 O O . GLY A 1 205 ? -3.038 16.402 13.427 1.00 72.62 205 GLY A O 1
ATOM 1580 N N . VAL A 1 206 ? -3.314 15.963 11.246 1.00 68.94 206 VAL A N 1
ATOM 1581 C CA . VAL A 1 206 ? -3.291 14.494 11.363 1.00 68.94 206 VAL A CA 1
ATOM 1582 C C . VAL A 1 206 ? -1.874 13.965 11.144 1.00 68.94 206 VAL A C 1
ATOM 1584 O O . VAL A 1 206 ? -1.428 13.035 11.816 1.00 68.94 206 VAL A O 1
ATOM 1587 N N . ALA A 1 207 ? -1.131 14.584 10.224 1.00 55.84 207 ALA A N 1
ATOM 1588 C CA . ALA A 1 207 ? 0.186 14.116 9.811 1.00 55.84 207 ALA A CA 1
ATOM 1589 C C . ALA A 1 207 ? 1.277 14.233 10.894 1.00 55.84 207 ALA A C 1
ATOM 1591 O O . ALA A 1 207 ? 2.269 13.508 10.827 1.00 55.84 207 ALA A O 1
ATOM 1592 N N . SER A 1 208 ? 1.099 15.092 11.904 1.00 46.28 208 SER A N 1
ATOM 1593 C CA . SER A 1 208 ? 1.990 15.193 13.073 1.00 46.28 208 SER A CA 1
ATOM 1594 C C . SER A 1 208 ? 1.946 13.966 13.991 1.00 46.28 208 SER A C 1
ATOM 1596 O O . SER A 1 208 ? 2.866 13.768 14.780 1.00 46.28 208 SER A O 1
ATOM 1598 N N . HIS A 1 209 ? 0.904 13.135 13.878 1.00 41.78 209 HIS A N 1
ATOM 1599 C CA . HIS A 1 209 ? 0.704 11.921 14.678 1.00 41.78 209 HIS A CA 1
ATOM 1600 C C . HIS A 1 209 ? 0.765 10.633 13.851 1.00 41.78 209 HIS A C 1
ATOM 1602 O O . HIS A 1 209 ? 0.562 9.545 14.395 1.00 41.78 209 HIS A O 1
ATOM 1608 N N . LEU A 1 210 ? 1.046 10.741 12.546 1.00 48.12 210 LEU A N 1
ATOM 1609 C CA . LEU A 1 210 ? 1.187 9.596 11.657 1.00 48.12 210 LEU A CA 1
ATOM 1610 C C . LEU A 1 210 ? 2.526 8.901 11.942 1.00 48.12 210 LEU A C 1
ATOM 1612 O O . LEU A 1 210 ? 3.533 9.131 11.272 1.00 48.12 210 LEU A O 1
ATOM 1616 N N . LEU A 1 211 ? 2.537 8.069 12.981 1.00 46.66 211 LEU A N 1
ATOM 1617 C CA . LEU A 1 211 ? 3.606 7.112 13.218 1.00 46.66 211 LEU A CA 1
ATOM 1618 C C . LEU A 1 211 ? 3.552 6.089 12.086 1.00 46.66 211 LEU A C 1
ATOM 1620 O O . LEU A 1 211 ? 2.745 5.163 12.104 1.00 46.66 211 LEU A O 1
ATOM 1624 N N . LEU A 1 212 ? 4.437 6.264 11.107 1.00 47.66 212 LEU A N 1
ATOM 1625 C CA . LEU A 1 212 ? 4.957 5.167 10.296 1.00 47.66 212 LEU A CA 1
ATOM 1626 C C . LEU A 1 212 ? 5.896 4.323 11.167 1.00 47.66 212 LEU A C 1
ATOM 1628 O O . LEU A 1 212 ? 7.066 4.146 10.841 1.00 47.66 212 LEU A O 1
ATOM 1632 N N . ASP A 1 213 ? 5.385 3.856 12.304 1.00 41.50 213 ASP A N 1
ATOM 1633 C CA . ASP A 1 213 ? 5.997 2.753 13.023 1.00 41.50 213 ASP A CA 1
ATOM 1634 C C . ASP A 1 213 ? 5.564 1.507 12.265 1.00 41.50 213 ASP A C 1
ATOM 1636 O O . ASP A 1 213 ? 4.462 0.983 12.430 1.00 41.50 213 ASP A O 1
ATOM 1640 N N . LEU A 1 214 ? 6.444 1.066 11.373 1.00 38.41 214 LEU A N 1
ATOM 1641 C CA . LEU A 1 214 ? 6.624 -0.359 11.151 1.00 38.41 214 LEU A CA 1
ATOM 1642 C C . LEU A 1 214 ? 6.787 -0.949 12.552 1.00 38.41 214 LEU A C 1
ATOM 1644 O O . LEU A 1 214 ? 7.695 -0.556 13.274 1.00 38.41 214 LEU A O 1
ATOM 1648 N N . VAL A 1 215 ? 5.774 -1.690 12.991 1.00 30.77 215 VAL A N 1
ATOM 1649 C CA . VAL A 1 215 ? 5.475 -1.915 14.405 1.00 30.77 215 VAL A CA 1
ATOM 1650 C C . VAL A 1 215 ? 6.594 -2.708 15.067 1.00 30.77 215 VAL A C 1
ATOM 1652 O O . VAL A 1 215 ? 6.538 -3.930 15.124 1.00 30.77 215 VAL A O 1
ATOM 1655 N N . THR A 1 216 ? 7.629 -2.036 15.562 1.00 26.03 216 THR A N 1
ATOM 1656 C CA . THR A 1 216 ? 8.582 -2.685 16.456 1.00 26.03 216 THR A CA 1
ATOM 1657 C C . THR A 1 216 ? 7.848 -3.011 17.760 1.00 26.03 216 THR A C 1
ATOM 1659 O O . THR A 1 216 ? 7.171 -2.119 18.281 1.00 26.03 216 THR A O 1
ATOM 1662 N N . PRO A 1 217 ? 7.923 -4.268 18.236 1.00 31.97 217 PRO A N 1
ATOM 1663 C CA . PRO A 1 217 ? 7.218 -4.730 19.431 1.00 31.97 217 PRO A CA 1
ATOM 1664 C C . PRO A 1 217 ? 7.569 -3.938 20.695 1.00 31.97 217 PRO A C 1
ATOM 1666 O O . PRO A 1 217 ? 8.710 -3.428 20.792 1.00 31.97 217 PRO A O 1
#

Organism: NCBI:txid300266

Radius of gyration: 17.14 Å; chains: 1; bounding box: 41×34×45 Å